Protein AF-K2CF88-F1 (afdb_monomer_lite)

Secondary structure (DSSP, 8-state):
-EESHHHHHHH-HHHHHHHHHHHHHHHHHHHHHH------EEE--SSGGGT---TTSHHHHHHHSTT--EE---HHHHHSS-HHHHHHHHHHHHHHHTTPPPP---HHHHHHHHHHHHHHHHHHHHHHHHHHHHHHHHGGGS---S------STT----EETTEEP--HHHHHHHHHHTT--GGGTTHHHHHHHS-HHHHHHHHHHSTTHHHHHHHHHTT--HHHHHHHHTT-HHHHHHHHHHHHHHHHHTS--S--SHHHHHHHHHHHHHHHHHHTT---HHHHHHHHHHTT---

Structure (mmCIF, N/CA/C/O backbone):
data_AF-K2CF88-F1
#
_entry.id   AF-K2CF88-F1
#
loop_
_atom_site.group_PDB
_atom_site.id
_atom_site.type_symbol
_atom_site.label_atom_id
_atom_site.label_alt_id
_atom_site.label_comp_id
_atom_site.label_asym_id
_atom_site.label_entity_id
_atom_site.label_seq_id
_atom_site.pdbx_PDB_ins_code
_atom_site.Cartn_x
_atom_site.Cartn_y
_atom_site.Cartn_z
_atom_site.occupancy
_atom_site.B_iso_or_equiv
_atom_site.auth_seq_id
_atom_site.auth_comp_id
_atom_site.auth_asym_id
_atom_site.auth_atom_id
_atom_site.pdbx_PDB_model_num
ATOM 1 N N . PHE A 1 1 ? -14.456 12.243 6.351 1.00 94.25 1 PHE A N 1
ATOM 2 C CA . PHE A 1 1 ? -13.804 11.476 5.267 1.00 94.25 1 PHE A CA 1
ATOM 3 C C . PHE A 1 1 ? -12.349 11.270 5.647 1.00 94.25 1 PHE A C 1
ATOM 5 O O . PHE A 1 1 ? -11.713 12.227 6.062 1.00 94.25 1 PHE A O 1
ATOM 12 N N . LEU A 1 2 ? -11.842 10.048 5.534 1.00 94.88 2 LEU A N 1
ATOM 13 C CA . LEU A 1 2 ? -10.497 9.647 5.925 1.00 94.88 2 LEU A CA 1
ATOM 14 C C . LEU A 1 2 ? -9.715 9.232 4.674 1.00 94.88 2 LEU A C 1
ATOM 16 O O . LEU A 1 2 ? -10.069 8.263 3.997 1.00 94.88 2 LEU A O 1
ATOM 20 N N . ALA A 1 3 ? -8.680 9.993 4.322 1.00 93.56 3 ALA A N 1
ATOM 21 C CA . ALA A 1 3 ? -7.846 9.690 3.165 1.00 93.56 3 ALA A CA 1
ATOM 22 C C . ALA A 1 3 ? -6.834 8.586 3.502 1.00 93.56 3 ALA A C 1
ATOM 24 O O . ALA A 1 3 ? -6.177 8.628 4.540 1.00 93.56 3 ALA A O 1
ATOM 25 N N . ARG A 1 4 ? -6.652 7.616 2.599 1.00 93.75 4 ARG A N 1
ATOM 26 C CA . ARG A 1 4 ? -5.609 6.587 2.748 1.00 93.75 4 ARG A CA 1
ATOM 27 C C . ARG A 1 4 ? -4.386 6.867 1.874 1.00 93.75 4 ARG A C 1
ATOM 29 O O . ARG A 1 4 ? -3.251 6.735 2.317 1.00 93.75 4 ARG A O 1
ATOM 36 N N . SER A 1 5 ? -4.609 7.234 0.614 1.00 93.75 5 SER A N 1
ATOM 37 C CA . SER A 1 5 ? -3.538 7.277 -0.390 1.00 93.75 5 SER A CA 1
ATOM 38 C C . SER A 1 5 ? -2.501 8.380 -0.143 1.00 93.75 5 SER A C 1
ATOM 40 O O . SER A 1 5 ? -1.308 8.109 -0.220 1.00 93.75 5 SER A O 1
ATOM 42 N N . ASP A 1 6 ? -2.937 9.609 0.147 1.00 91.62 6 ASP A N 1
ATOM 43 C CA . ASP A 1 6 ? -2.009 10.734 0.324 1.00 91.62 6 ASP A CA 1
ATOM 44 C C . ASP A 1 6 ? -1.209 10.645 1.635 1.00 91.62 6 ASP A C 1
ATOM 46 O O . ASP A 1 6 ? 0.008 10.815 1.571 1.00 91.62 6 ASP A O 1
ATOM 50 N N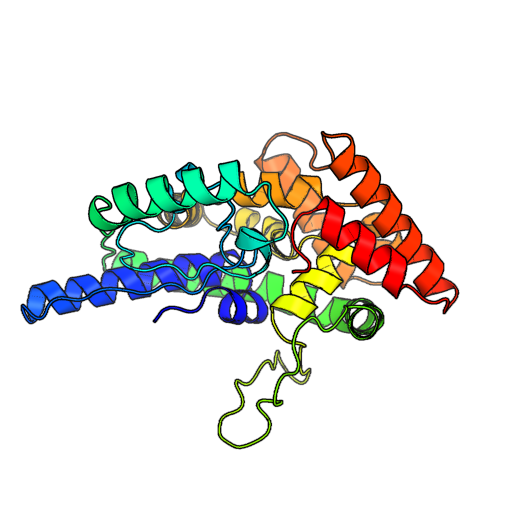 . PRO A 1 7 ? -1.795 10.272 2.795 1.00 94.00 7 PRO A N 1
ATOM 51 C CA . PRO A 1 7 ? -0.996 10.020 3.996 1.00 94.00 7 PRO A CA 1
ATOM 52 C C . PRO A 1 7 ? 0.072 8.941 3.789 1.00 94.00 7 PRO A C 1
ATOM 54 O O . PRO A 1 7 ? 1.193 9.093 4.263 1.00 94.00 7 PRO A O 1
ATOM 57 N N . ALA A 1 8 ? -0.235 7.890 3.019 1.00 96.38 8 ALA A N 1
ATOM 58 C CA . ALA A 1 8 ? 0.731 6.837 2.709 1.00 96.38 8 ALA A CA 1
ATOM 59 C C . ALA A 1 8 ? 1.890 7.345 1.859 1.00 96.38 8 ALA A C 1
ATOM 61 O O . ALA A 1 8 ? 3.042 7.057 2.160 1.00 96.38 8 ALA A O 1
ATOM 62 N N . LEU A 1 9 ? 1.598 8.161 0.843 1.00 95.12 9 LEU A N 1
ATOM 63 C CA . LEU A 1 9 ? 2.626 8.819 0.043 1.00 95.12 9 LEU A CA 1
ATOM 64 C C . LEU A 1 9 ? 3.573 9.661 0.911 1.00 95.12 9 LEU A C 1
ATOM 66 O O . LEU A 1 9 ? 4.774 9.648 0.656 1.00 95.12 9 LEU A O 1
ATOM 70 N N . ILE A 1 10 ? 3.050 10.383 1.905 1.00 93.19 10 ILE A N 1
ATOM 71 C CA . ILE A 1 10 ? 3.831 11.321 2.724 1.00 93.19 10 ILE A CA 1
ATOM 72 C C . ILE A 1 10 ? 4.626 10.626 3.832 1.00 93.19 10 ILE A C 1
ATOM 74 O O . ILE A 1 10 ? 5.794 10.960 4.036 1.00 93.19 10 ILE A O 1
ATOM 78 N N . ALA A 1 11 ? 4.005 9.682 4.535 1.00 93.81 11 ALA A N 1
ATOM 79 C CA . ALA A 1 11 ? 4.535 9.121 5.777 1.00 93.81 11 ALA A CA 1
ATOM 80 C C . ALA A 1 11 ? 4.872 7.622 5.691 1.00 93.81 11 ALA A C 1
ATOM 82 O O . ALA A 1 11 ? 5.549 7.092 6.567 1.00 93.81 11 ALA A O 1
ATOM 83 N N . GLY A 1 12 ? 4.443 6.935 4.633 1.00 96.81 12 GLY A N 1
ATOM 84 C CA . GLY A 1 12 ? 4.622 5.498 4.458 1.00 96.81 12 GLY A CA 1
ATOM 85 C C . GLY A 1 12 ? 3.400 4.686 4.881 1.00 96.81 12 GLY A C 1
ATOM 86 O O . GLY A 1 12 ? 2.392 5.210 5.362 1.00 96.81 12 GLY A O 1
ATOM 87 N N . LEU A 1 13 ? 3.486 3.371 4.667 1.00 98.00 13 LEU A N 1
ATOM 88 C CA . LEU A 1 13 ? 2.363 2.448 4.828 1.00 98.00 13 LEU A CA 1
ATOM 89 C C . LEU A 1 13 ? 1.826 2.418 6.267 1.00 98.00 13 LEU A C 1
ATOM 91 O O . LEU A 1 13 ? 0.632 2.634 6.479 1.00 98.00 13 LEU A O 1
ATOM 95 N N . ILE A 1 14 ? 2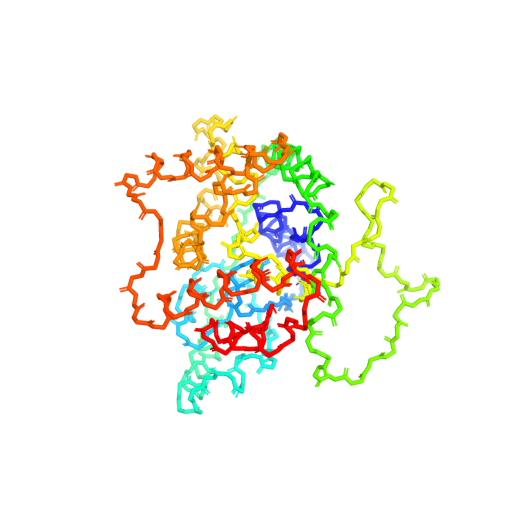.711 2.159 7.237 1.00 98.00 14 ILE A N 1
ATOM 96 C CA . ILE A 1 14 ? 2.348 1.978 8.648 1.00 98.00 14 ILE A CA 1
ATOM 97 C C . ILE A 1 14 ? 1.689 3.247 9.214 1.00 98.00 14 ILE A C 1
ATOM 99 O O . ILE A 1 14 ? 0.542 3.137 9.655 1.00 98.00 14 ILE A O 1
ATOM 103 N N . PRO A 1 15 ? 2.305 4.451 9.139 1.00 97.56 15 PRO A N 1
ATOM 104 C CA . PRO A 1 15 ? 1.695 5.678 9.656 1.00 97.56 15 PRO A CA 1
ATOM 105 C C . PRO A 1 15 ? 0.319 5.974 9.068 1.00 97.56 15 PRO A C 1
ATOM 107 O O . PRO A 1 15 ? -0.599 6.357 9.790 1.00 97.56 15 PRO A O 1
ATOM 110 N N . ALA A 1 16 ? 0.146 5.749 7.764 1.00 96.94 16 ALA A N 1
ATOM 111 C CA . ALA A 1 16 ? -1.117 6.021 7.092 1.00 96.94 16 ALA A CA 1
ATOM 112 C C . ALA A 1 16 ? -2.257 5.113 7.561 1.00 96.94 16 ALA A C 1
ATOM 114 O O . ALA A 1 16 ? -3.411 5.546 7.595 1.00 96.94 16 ALA A O 1
ATOM 115 N N . VAL A 1 17 ? -1.969 3.855 7.900 1.00 97.38 17 VAL A N 1
ATOM 116 C CA . VAL A 1 17 ? -2.998 2.939 8.401 1.00 97.38 17 VAL A CA 1
ATOM 117 C C . VAL A 1 17 ? -3.299 3.219 9.861 1.00 97.38 17 VAL A C 1
ATOM 119 O O . VAL A 1 17 ? -4.461 3.462 10.184 1.00 97.38 17 VAL A O 1
ATOM 122 N N . ILE A 1 18 ? -2.282 3.258 10.723 1.00 97.00 18 ILE A N 1
ATOM 123 C CA . ILE A 1 18 ? -2.494 3.452 12.164 1.00 97.00 18 ILE A CA 1
ATOM 124 C C . ILE A 1 18 ? -3.080 4.834 12.464 1.00 97.00 18 ILE A C 1
ATOM 126 O O . ILE A 1 18 ? -3.993 4.934 13.278 1.00 97.00 18 ILE A O 1
ATOM 130 N N . GLY A 1 19 ? -2.677 5.879 11.732 1.00 95.81 19 GLY A N 1
ATOM 131 C CA . GLY A 1 19 ? -3.280 7.209 11.842 1.00 95.81 19 GLY A CA 1
ATOM 132 C C . GLY A 1 19 ? -4.770 7.205 11.485 1.00 95.81 19 GLY A C 1
ATOM 133 O O . GLY A 1 19 ? -5.577 7.803 12.192 1.00 95.81 19 GLY A O 1
ATOM 134 N N . ASN A 1 20 ? -5.169 6.448 10.455 1.00 95.88 20 ASN A N 1
ATOM 135 C CA . ASN A 1 20 ? -6.586 6.252 10.140 1.00 95.88 20 ASN A CA 1
ATOM 136 C C . ASN A 1 20 ? -7.336 5.500 11.253 1.00 95.88 20 ASN A C 1
ATOM 138 O O . ASN A 1 20 ? -8.508 5.791 11.481 1.00 95.88 20 ASN A O 1
ATOM 142 N N . LYS A 1 21 ? -6.692 4.558 11.958 1.00 96.44 21 LYS A N 1
ATOM 143 C CA . LYS A 1 21 ? -7.307 3.862 13.103 1.00 96.44 21 LYS A CA 1
ATOM 144 C C . LYS A 1 21 ? -7.500 4.777 14.303 1.00 96.44 21 LYS A C 1
ATOM 146 O O . LYS A 1 21 ? -8.570 4.736 14.905 1.00 96.44 21 LYS A O 1
ATOM 151 N N . VAL A 1 22 ? -6.505 5.609 14.619 1.00 96.75 22 VAL A N 1
ATOM 152 C CA . VAL A 1 22 ? -6.614 6.616 15.685 1.00 96.75 22 VAL A CA 1
ATOM 153 C C . VAL A 1 22 ? -7.753 7.579 15.368 1.00 96.75 22 VAL A C 1
ATOM 155 O O . VAL A 1 22 ? -8.669 7.706 16.172 1.00 96.75 22 VAL A O 1
ATOM 158 N N . ALA A 1 23 ? -7.775 8.153 14.160 1.00 96.38 23 ALA A N 1
ATOM 159 C CA . ALA A 1 23 ? -8.836 9.070 13.749 1.00 96.38 23 ALA A CA 1
ATOM 160 C C . ALA A 1 23 ? -10.227 8.419 13.813 1.00 96.38 23 ALA A C 1
ATOM 162 O O . ALA A 1 23 ? -11.191 9.036 14.259 1.00 96.38 23 ALA A O 1
ATOM 163 N N . LEU A 1 24 ? -10.348 7.156 13.392 1.00 96.69 24 LEU A N 1
ATOM 164 C CA . LEU A 1 24 ? -11.610 6.427 13.472 1.00 96.69 24 LEU A CA 1
ATOM 165 C C . LEU A 1 24 ? -12.056 6.212 14.925 1.00 96.69 24 LEU A C 1
ATOM 167 O O . LEU A 1 24 ? -13.224 6.435 15.232 1.00 96.69 24 LEU A O 1
ATOM 171 N N . SER A 1 25 ? -11.136 5.821 15.809 1.00 97.00 25 SER A N 1
ATOM 172 C CA . SER A 1 25 ? -11.399 5.678 17.244 1.00 97.00 25 SER A CA 1
ATOM 173 C C . SER A 1 25 ? -11.860 6.996 17.863 1.00 97.00 25 SER A C 1
ATOM 175 O O . SER A 1 25 ? -12.883 7.027 18.540 1.00 97.00 25 SER A O 1
ATOM 177 N N . GLU A 1 26 ? -11.149 8.094 17.605 1.00 96.94 26 GLU A N 1
ATOM 178 C CA . GLU A 1 26 ? -11.483 9.417 18.145 1.00 96.94 26 GLU A CA 1
ATOM 179 C C . GLU A 1 26 ? -12.856 9.911 17.669 1.00 96.94 26 GLU A C 1
ATOM 181 O O . GLU A 1 26 ? -13.620 10.457 18.466 1.00 96.94 26 GLU A O 1
ATOM 186 N N . LEU A 1 27 ? -13.214 9.668 16.401 1.00 97.31 27 LEU A N 1
ATOM 187 C CA . LEU A 1 27 ? -14.542 9.995 15.870 1.00 97.31 27 LEU A CA 1
ATOM 188 C C . LEU A 1 27 ? -15.659 9.259 16.620 1.00 97.31 27 LEU A C 1
ATOM 190 O O . LEU A 1 27 ? -16.677 9.868 16.949 1.00 97.31 27 LEU A O 1
ATOM 194 N N . TYR A 1 28 ? -15.479 7.967 16.906 1.00 97.69 28 TYR A N 1
ATOM 195 C CA . TYR A 1 28 ? -16.470 7.196 17.660 1.00 97.69 28 TYR A CA 1
ATOM 196 C C . TYR A 1 28 ? -16.500 7.573 19.143 1.00 97.69 28 TYR A C 1
ATOM 198 O O . TYR A 1 28 ? -17.583 7.753 19.684 1.00 97.69 28 TYR A O 1
ATOM 206 N N . GLN A 1 29 ? -15.352 7.806 19.785 1.00 97.44 29 GLN A N 1
ATOM 207 C CA . GLN A 1 29 ? -15.305 8.321 21.163 1.00 97.44 29 GLN A CA 1
ATOM 208 C C . GLN A 1 29 ? -16.017 9.672 21.289 1.00 97.44 29 GLN A C 1
ATOM 210 O O . GLN A 1 29 ? -16.734 9.925 22.258 1.00 97.44 29 GLN A O 1
ATOM 215 N N . TRP A 1 30 ? -15.836 10.548 20.298 1.00 97.81 30 TRP A N 1
ATOM 216 C CA . TRP A 1 30 ? -16.562 11.807 20.221 1.00 97.81 30 TRP A CA 1
ATOM 217 C C . TRP A 1 30 ? -18.070 11.574 20.073 1.00 97.81 30 TRP A C 1
ATOM 219 O O . TRP A 1 30 ? -18.833 12.166 20.833 1.00 97.81 30 TRP A O 1
ATOM 229 N N . SER A 1 31 ? -18.479 10.683 19.163 1.00 97.88 31 SER A N 1
ATOM 230 C CA . SER A 1 31 ? -19.883 10.308 18.936 1.00 97.88 31 SER A CA 1
ATOM 231 C C . SER A 1 31 ? -20.545 9.788 20.213 1.00 97.88 31 SER A C 1
ATOM 233 O O . SER A 1 31 ? -21.637 10.223 20.571 1.00 97.88 31 SER A O 1
ATOM 235 N N . ASP A 1 32 ? -19.846 8.933 20.960 1.00 97.31 32 ASP A N 1
ATOM 236 C CA . ASP A 1 32 ? -20.343 8.343 22.203 1.00 97.31 32 ASP A CA 1
ATOM 237 C C . ASP A 1 32 ? -20.551 9.393 23.301 1.00 97.31 32 ASP A C 1
ATOM 239 O O . ASP A 1 32 ? -21.504 9.297 24.083 1.00 97.31 32 ASP A O 1
ATOM 243 N N . ARG A 1 33 ? -19.679 10.409 23.349 1.00 97.88 33 ARG A N 1
ATOM 244 C CA . ARG A 1 33 ? -19.748 11.519 24.307 1.00 97.88 33 ARG A CA 1
ATOM 245 C C . ARG A 1 33 ? -20.844 12.524 23.959 1.00 97.88 33 ARG A C 1
ATOM 247 O O . ARG A 1 33 ? -21.526 12.994 24.861 1.00 97.88 33 ARG A O 1
ATOM 254 N N . THR A 1 34 ? -20.996 12.880 22.684 1.00 98.19 34 THR A N 1
ATOM 255 C CA . THR A 1 34 ? -21.953 13.912 22.240 1.00 98.19 34 THR A CA 1
ATOM 256 C C . THR A 1 34 ? -23.326 13.355 21.887 1.00 98.19 34 THR A C 1
ATOM 258 O O . THR A 1 34 ? -24.262 14.128 21.717 1.00 98.19 34 THR A O 1
ATOM 261 N N . LYS A 1 35 ? -23.449 12.028 21.753 1.00 97.75 35 LYS A N 1
ATOM 262 C CA . LYS A 1 35 ? -24.636 11.329 21.233 1.00 97.75 35 LYS A CA 1
ATOM 263 C C . LYS A 1 35 ? -25.009 11.727 19.800 1.00 97.75 35 LYS A C 1
ATOM 265 O O . LYS A 1 35 ? -26.106 11.422 19.343 1.00 97.75 35 LYS A O 1
ATOM 270 N N . ILE A 1 36 ? -24.086 12.353 19.067 1.00 98.06 36 ILE A N 1
ATOM 271 C CA . ILE A 1 36 ? -24.249 12.669 17.647 1.00 98.06 36 ILE A CA 1
ATOM 272 C C . ILE A 1 36 ? -23.673 11.505 16.831 1.00 98.06 36 ILE A C 1
ATOM 274 O O . ILE A 1 36 ? -22.487 11.199 16.984 1.00 98.06 36 ILE A O 1
ATOM 278 N N . PRO A 1 37 ? -24.459 10.842 15.962 1.00 96.31 37 PRO A N 1
ATOM 279 C CA . PRO A 1 37 ? -23.983 9.690 15.206 1.00 96.31 37 PRO A CA 1
ATOM 280 C C . PRO A 1 37 ? -22.939 10.083 14.152 1.00 96.31 37 PRO A C 1
ATOM 282 O O . PRO A 1 37 ? -23.039 11.124 13.502 1.00 96.31 37 PRO A O 1
ATOM 285 N N . VAL A 1 38 ? -21.952 9.209 13.942 1.00 96.06 38 VAL A N 1
ATOM 286 C CA . VAL A 1 38 ? -20.923 9.361 12.903 1.00 96.06 38 VAL A CA 1
ATOM 287 C C . VAL A 1 38 ? -20.989 8.228 11.882 1.00 96.06 38 VAL A C 1
ATOM 289 O O . VAL A 1 38 ? -21.181 7.061 12.226 1.00 96.06 38 VAL A O 1
ATOM 292 N N . TYR A 1 39 ? -20.758 8.566 10.610 1.00 96.38 39 TYR A N 1
ATOM 293 C CA . TYR A 1 39 ? -20.718 7.610 9.497 1.00 96.38 39 TYR A CA 1
ATOM 294 C C . TYR A 1 39 ? -19.412 7.762 8.706 1.00 96.38 39 TYR A C 1
ATOM 296 O O . TYR A 1 39 ? -19.379 8.412 7.657 1.00 96.38 39 TYR A O 1
ATOM 304 N N . PRO A 1 40 ? -18.290 7.218 9.214 1.00 96.94 40 PRO A N 1
ATOM 305 C CA . PRO A 1 40 ? -16.979 7.461 8.630 1.00 96.94 40 PRO A CA 1
ATOM 306 C C . PRO A 1 40 ? -16.865 6.910 7.206 1.00 96.94 40 PRO A C 1
ATOM 308 O O . PRO A 1 40 ? -17.180 5.748 6.935 1.00 96.94 40 PRO A O 1
ATOM 311 N N . ILE A 1 41 ? -16.356 7.756 6.309 1.00 97.31 41 ILE A N 1
ATOM 312 C CA . ILE A 1 41 ? -16.026 7.415 4.922 1.00 97.31 41 ILE A CA 1
ATOM 313 C C . ILE A 1 41 ? -14.516 7.244 4.811 1.00 97.31 41 ILE A C 1
ATOM 315 O O . ILE A 1 41 ? -13.799 8.148 5.244 1.00 97.31 41 ILE A O 1
ATOM 319 N N . VAL A 1 42 ? -14.032 6.168 4.186 1.00 96.06 42 VAL A N 1
ATOM 320 C CA . VAL A 1 42 ? -12.603 5.984 3.885 1.00 96.06 42 VAL A CA 1
ATOM 321 C C . VAL A 1 42 ? -12.341 5.957 2.375 1.00 96.06 42 VAL A C 1
ATOM 323 O O . VAL A 1 42 ? -13.024 5.277 1.606 1.00 96.06 42 VAL A O 1
ATOM 326 N N . GLY A 1 43 ? -11.336 6.721 1.946 1.00 95.69 43 GLY A N 1
ATOM 327 C CA . GLY A 1 43 ? -10.880 6.785 0.561 1.00 95.69 43 GLY A CA 1
ATOM 328 C C . GLY A 1 43 ? -9.731 5.820 0.290 1.00 95.69 43 GLY A C 1
ATOM 329 O O . GLY A 1 43 ? -8.583 6.137 0.612 1.00 95.69 43 GLY A O 1
ATOM 330 N N . THR A 1 44 ? -10.022 4.682 -0.343 1.00 95.00 44 THR A N 1
ATOM 331 C CA . THR A 1 44 ? -9.073 3.584 -0.595 1.00 95.00 44 THR A CA 1
ATOM 332 C C . THR A 1 44 ? -8.976 3.201 -2.071 1.00 95.00 44 THR A C 1
ATOM 334 O O . THR A 1 44 ? -9.958 3.218 -2.809 1.00 95.00 44 THR A O 1
ATOM 337 N N . GLY A 1 45 ? -7.757 2.888 -2.512 1.00 96.12 45 GLY A N 1
ATOM 338 C CA . GLY A 1 45 ? -7.471 2.246 -3.796 1.00 96.12 45 GLY A CA 1
ATOM 339 C C . GLY A 1 45 ? -7.325 0.731 -3.656 1.00 96.12 45 GLY A C 1
ATOM 340 O O . GLY A 1 45 ? -7.341 0.205 -2.543 1.00 96.12 45 GLY A O 1
ATOM 341 N N . SER A 1 46 ? -7.170 0.046 -4.791 1.00 97.19 46 SER A N 1
ATOM 342 C CA . SER A 1 46 ? -7.130 -1.422 -4.834 1.00 97.19 46 SER A CA 1
ATOM 343 C C . SER A 1 46 ? -5.789 -2.029 -4.438 1.00 97.19 46 SER A C 1
ATOM 345 O O . SER A 1 46 ? -5.780 -3.115 -3.875 1.00 97.19 46 SER A O 1
ATOM 347 N N . LEU A 1 47 ? -4.673 -1.325 -4.654 1.00 97.88 47 LEU A N 1
ATOM 348 C CA . LEU A 1 47 ? -3.364 -1.784 -4.181 1.00 97.88 47 LEU A CA 1
ATOM 349 C C . LEU A 1 47 ? -3.199 -1.524 -2.672 1.00 97.88 47 LEU A C 1
ATOM 351 O O . LEU A 1 47 ? -3.730 -0.519 -2.169 1.00 97.88 47 LEU A O 1
ATOM 355 N N . PRO A 1 48 ? -2.452 -2.369 -1.938 1.00 98.06 48 PRO A N 1
ATOM 356 C CA . PRO A 1 48 ? -2.312 -2.242 -0.487 1.00 98.06 48 PRO A CA 1
ATOM 357 C C . PRO A 1 48 ? -1.785 -0.877 -0.025 1.00 98.06 48 PRO A C 1
ATOM 359 O O . PRO A 1 48 ? -2.323 -0.289 0.916 1.00 98.06 48 PRO A O 1
ATOM 362 N N . PHE A 1 49 ? -0.845 -0.270 -0.759 1.00 98.19 49 PHE A N 1
ATOM 363 C CA . PHE A 1 49 ? -0.332 1.075 -0.469 1.00 98.19 49 PHE A CA 1
ATOM 364 C C . PHE A 1 49 ? -1.400 2.172 -0.497 1.00 98.19 49 PHE A C 1
ATOM 366 O O . PHE A 1 49 ? -1.192 3.279 -0.002 1.00 98.19 49 PHE A O 1
ATOM 373 N N . ARG A 1 50 ? -2.567 1.899 -1.074 1.00 97.12 50 ARG A N 1
ATOM 374 C CA . ARG A 1 50 ? -3.685 2.838 -1.123 1.00 97.12 50 ARG A CA 1
ATOM 375 C C . ARG A 1 50 ? -4.913 2.334 -0.381 1.00 97.12 50 ARG A C 1
ATOM 377 O O . ARG A 1 50 ? -5.908 3.053 -0.380 1.00 97.12 50 ARG A O 1
ATOM 384 N N . GLY A 1 51 ? -4.840 1.186 0.287 1.00 95.75 51 GLY A N 1
ATOM 385 C CA . GLY A 1 51 ? -5.896 0.671 1.157 1.00 95.75 51 GLY A CA 1
ATOM 386 C C . GLY A 1 51 ? -6.469 -0.690 0.780 1.00 95.75 51 GLY A C 1
ATOM 387 O O . GLY A 1 51 ? -7.431 -1.089 1.418 1.00 95.75 51 GLY A O 1
ATOM 388 N N . SER A 1 52 ? -5.912 -1.405 -0.204 1.00 96.81 52 SER A N 1
ATOM 389 C CA . SER A 1 52 ? -6.214 -2.832 -0.431 1.00 96.81 52 SER A CA 1
ATOM 390 C C . SER A 1 52 ? -7.696 -3.155 -0.733 1.00 96.81 52 SER A C 1
ATOM 392 O O . SER A 1 52 ? -8.164 -4.268 -0.491 1.00 96.81 52 SER A O 1
ATOM 394 N N . CYS A 1 53 ? -8.468 -2.185 -1.245 1.00 97.62 53 CYS A N 1
ATOM 395 C CA . CYS A 1 53 ? -9.883 -2.361 -1.590 1.00 97.62 53 CYS A CA 1
ATOM 396 C C . CYS A 1 53 ? -10.014 -2.948 -3.001 1.00 97.62 53 CYS A C 1
ATOM 398 O O . CYS A 1 53 ? -10.092 -2.210 -3.992 1.00 97.62 53 CYS A O 1
ATOM 400 N N . ALA A 1 54 ? -9.993 -4.276 -3.096 1.00 97.94 54 ALA A N 1
ATOM 401 C CA . ALA A 1 54 ? -10.044 -5.021 -4.352 1.00 97.94 54 ALA A CA 1
ATOM 402 C C . ALA A 1 54 ? -11.110 -6.131 -4.299 1.00 97.94 54 ALA A C 1
ATOM 404 O O . ALA A 1 54 ? -11.357 -6.668 -3.215 1.00 97.94 54 ALA A O 1
ATOM 405 N N . PRO A 1 55 ? -11.750 -6.495 -5.429 1.00 98.19 55 PRO A N 1
ATOM 406 C CA . PRO A 1 55 ? -12.783 -7.532 -5.452 1.00 98.19 55 PRO A CA 1
ATOM 407 C C . PRO A 1 55 ? -12.333 -8.904 -4.928 1.00 98.19 55 PRO A C 1
ATOM 409 O O . PRO A 1 55 ? -13.128 -9.614 -4.318 1.00 98.19 55 PRO A O 1
ATOM 412 N N . ASP A 1 56 ? -11.062 -9.264 -5.111 1.00 96.50 56 ASP A N 1
ATOM 413 C CA . ASP A 1 56 ? -10.435 -10.482 -4.574 1.00 96.50 56 ASP A CA 1
ATOM 414 C C . ASP A 1 56 ? -9.942 -10.349 -3.123 1.00 96.50 56 ASP A C 1
ATOM 416 O O . ASP A 1 56 ? -9.438 -11.321 -2.567 1.00 96.50 56 ASP A O 1
ATOM 420 N N . ASN A 1 57 ? -10.110 -9.186 -2.486 1.00 97.75 57 ASN A N 1
ATOM 421 C CA . ASN A 1 57 ? -9.564 -8.904 -1.157 1.00 97.75 57 ASN A CA 1
ATOM 422 C C . ASN A 1 57 ? -10.589 -8.351 -0.148 1.00 97.75 57 ASN A C 1
ATOM 424 O O . ASN A 1 57 ? -10.219 -7.882 0.929 1.00 97.75 57 ASN A O 1
ATOM 428 N N . ILE A 1 58 ? -11.889 -8.381 -0.467 1.00 97.38 58 ILE A N 1
ATOM 429 C CA . ILE A 1 58 ? -12.920 -7.728 0.359 1.00 97.38 58 ILE A CA 1
ATOM 430 C C . ILE A 1 58 ? -13.003 -8.270 1.785 1.00 97.38 58 ILE A C 1
ATOM 432 O O . ILE A 1 58 ? -13.241 -7.496 2.710 1.00 97.38 58 ILE A O 1
ATOM 436 N N . ASP A 1 59 ? -12.790 -9.568 1.985 1.00 96.62 59 ASP A N 1
ATOM 437 C CA . ASP A 1 59 ? -12.915 -10.160 3.319 1.00 96.62 59 ASP A CA 1
ATOM 438 C C . ASP A 1 59 ? -11.835 -9.597 4.263 1.00 96.62 59 ASP A C 1
ATOM 440 O O . ASP A 1 59 ? -12.144 -9.139 5.365 1.00 96.62 59 ASP A O 1
ATOM 444 N N . LYS A 1 60 ? -10.587 -9.495 3.781 1.00 97.62 60 LYS A N 1
ATOM 445 C CA . LYS A 1 60 ? -9.486 -8.835 4.499 1.00 97.62 60 LYS A CA 1
ATOM 446 C C . LYS A 1 60 ? -9.698 -7.332 4.629 1.00 97.62 60 LYS A C 1
ATOM 448 O O . LYS A 1 60 ? -9.425 -6.754 5.676 1.00 97.62 60 LYS A O 1
ATOM 453 N N . TYR A 1 61 ? -10.259 -6.696 3.607 1.00 96.94 61 TYR A N 1
ATOM 454 C CA . TYR A 1 61 ? -10.589 -5.277 3.665 1.00 96.94 61 TYR A CA 1
ATOM 455 C C . TYR A 1 61 ? -11.609 -4.951 4.776 1.00 96.94 61 TYR A C 1
ATOM 457 O O . TYR A 1 61 ? -11.430 -3.976 5.507 1.00 96.94 61 TYR A O 1
ATOM 465 N N . LEU A 1 62 ? -12.656 -5.769 4.939 1.00 96.75 62 LEU A N 1
ATOM 466 C CA . LEU A 1 62 ? -13.652 -5.627 6.012 1.00 96.75 62 LEU A CA 1
ATOM 467 C C . LEU A 1 62 ? -13.064 -5.916 7.401 1.00 96.75 62 LEU A C 1
ATOM 469 O O . LEU A 1 62 ? -13.466 -5.286 8.381 1.00 96.75 62 LEU A O 1
ATOM 473 N N . GLU A 1 63 ? -12.119 -6.855 7.490 1.00 95.62 63 GLU A N 1
ATOM 474 C CA . GLU A 1 63 ? -11.367 -7.146 8.716 1.00 95.62 63 GLU A CA 1
ATOM 475 C C . GLU A 1 63 ? -10.492 -5.960 9.139 1.00 95.62 63 GLU A C 1
ATOM 477 O O . GLU A 1 63 ? -10.447 -5.611 10.321 1.00 95.62 63 GLU A O 1
ATOM 482 N N . GLU A 1 64 ? -9.827 -5.331 8.173 1.00 96.25 64 GLU A N 1
ATOM 483 C CA . GLU A 1 64 ? -8.949 -4.194 8.389 1.00 96.25 64 GLU A CA 1
ATOM 484 C C . GLU A 1 64 ? -9.760 -2.944 8.756 1.00 96.25 64 GLU A C 1
ATOM 486 O O . GLU A 1 64 ? -9.572 -2.355 9.819 1.00 96.25 64 GLU A O 1
ATOM 491 N N . TYR A 1 65 ? -10.706 -2.521 7.917 1.00 94.69 65 TYR A N 1
ATOM 492 C CA . TYR A 1 65 ? -11.400 -1.230 8.034 1.00 94.69 65 TYR A CA 1
ATOM 493 C C . TYR A 1 65 ? -12.688 -1.282 8.869 1.00 94.69 65 TYR A C 1
ATOM 495 O O . TYR A 1 65 ? -13.714 -0.696 8.518 1.00 94.69 65 TYR A O 1
ATOM 503 N N . ARG A 1 66 ? -12.634 -1.953 10.019 1.00 94.75 66 ARG A N 1
ATOM 504 C CA . ARG A 1 66 ? -13.777 -2.056 10.934 1.00 94.75 66 ARG A CA 1
ATOM 505 C C . ARG A 1 66 ? -14.195 -0.700 11.492 1.00 94.75 66 ARG A C 1
ATOM 507 O O . ARG A 1 66 ? -13.354 0.075 11.931 1.00 94.75 66 ARG A O 1
ATOM 514 N N . GLY A 1 67 ? -15.500 -0.438 11.526 1.00 95.06 67 GLY A N 1
ATOM 515 C CA . GLY A 1 67 ? -16.061 0.845 11.961 1.00 95.06 67 GLY A CA 1
ATOM 516 C C . GLY A 1 67 ? -16.231 1.856 10.824 1.00 95.06 67 GLY A C 1
ATOM 517 O O . GLY A 1 67 ? -16.871 2.886 11.011 1.00 95.06 67 GLY A O 1
ATOM 518 N N . VAL A 1 68 ? -15.727 1.578 9.623 1.00 96.75 68 VAL A N 1
ATOM 519 C CA . VAL A 1 68 ? -16.066 2.375 8.440 1.00 96.75 68 VAL A CA 1
ATOM 520 C C . VAL A 1 68 ? -17.510 2.081 8.018 1.00 96.75 68 VAL A C 1
ATOM 522 O O . VAL A 1 68 ? -17.995 0.957 8.153 1.00 96.75 68 VAL A O 1
ATOM 525 N N . ARG A 1 69 ? -18.214 3.103 7.520 1.00 96.56 69 ARG A N 1
ATOM 526 C CA . ARG A 1 69 ? -19.596 2.986 7.022 1.00 96.56 69 ARG A CA 1
ATOM 527 C C . ARG A 1 69 ? -19.700 3.144 5.512 1.00 96.56 69 ARG A C 1
ATOM 529 O O . ARG A 1 69 ? -20.562 2.520 4.906 1.00 96.56 69 ARG A O 1
ATOM 536 N N . THR A 1 70 ? -18.771 3.881 4.908 1.00 96.00 70 THR A N 1
ATOM 537 C CA . THR A 1 70 ? -18.744 4.100 3.459 1.00 96.00 70 THR A CA 1
ATOM 538 C C . THR A 1 70 ? -17.327 3.968 2.922 1.00 96.00 70 THR A C 1
ATOM 540 O O . THR A 1 70 ? -16.370 4.478 3.506 1.00 96.00 70 THR A O 1
ATOM 543 N N . VAL A 1 71 ? -17.185 3.310 1.775 1.00 95.88 71 VAL A N 1
ATOM 544 C CA . VAL A 1 71 ? -15.894 3.073 1.118 1.00 95.88 71 VAL A CA 1
ATOM 545 C C . VAL A 1 71 ? -15.937 3.618 -0.300 1.00 95.88 71 VAL A C 1
ATOM 547 O O . VAL A 1 71 ? -16.974 3.576 -0.962 1.00 95.88 71 VAL A O 1
ATOM 550 N N . THR A 1 72 ? -14.815 4.131 -0.797 1.00 95.56 72 THR A N 1
ATOM 551 C CA . THR A 1 72 ? -14.742 4.561 -2.197 1.00 95.56 72 THR A CA 1
ATOM 552 C C . THR A 1 72 ? -14.525 3.370 -3.124 1.00 95.56 72 THR A C 1
ATOM 554 O O . THR A 1 72 ? -13.498 2.701 -3.028 1.00 95.56 72 THR A O 1
ATOM 557 N N . ILE A 1 73 ? -15.420 3.166 -4.090 1.00 95.81 73 ILE A N 1
ATOM 558 C CA . ILE A 1 73 ? -15.218 2.203 -5.180 1.00 95.81 73 ILE A CA 1
ATOM 559 C C . ILE A 1 73 ? -14.516 2.905 -6.350 1.00 95.81 73 ILE A C 1
ATOM 561 O O . ILE A 1 73 ? -15.110 3.703 -7.079 1.00 95.81 73 ILE A O 1
ATOM 565 N N . GLN A 1 74 ? -13.215 2.653 -6.508 1.00 94.81 74 GLN A N 1
ATOM 566 C CA . GLN A 1 74 ? -12.379 3.333 -7.507 1.00 94.81 74 GLN A CA 1
ATOM 567 C C . GLN A 1 74 ? -12.409 2.643 -8.880 1.00 94.81 74 GLN A C 1
ATOM 569 O O . GLN A 1 74 ? -12.967 1.566 -9.051 1.00 94.81 74 GLN A O 1
ATOM 574 N N . SER A 1 75 ? -11.819 3.282 -9.900 1.00 95.38 75 SER A N 1
ATOM 575 C CA . SER A 1 75 ? -11.819 2.747 -11.271 1.00 95.38 75 SER A CA 1
ATOM 576 C C . SER A 1 75 ? -11.242 1.338 -11.375 1.00 95.38 75 SER A C 1
ATOM 578 O O . SER A 1 75 ? -11.849 0.533 -12.066 1.00 95.38 75 SER A O 1
ATOM 580 N N . ALA A 1 76 ? -10.127 1.047 -10.693 1.00 96.12 76 ALA A N 1
ATOM 581 C CA . ALA A 1 76 ? -9.485 -0.260 -10.804 1.00 96.12 76 ALA A CA 1
ATOM 582 C C . ALA A 1 76 ? -10.422 -1.384 -10.360 1.00 96.12 76 ALA A C 1
ATOM 584 O O . ALA A 1 76 ? -10.712 -2.284 -11.135 1.00 96.12 76 ALA A O 1
ATOM 585 N N . PHE A 1 77 ? -11.034 -1.229 -9.184 1.00 97.62 77 PHE A N 1
ATOM 586 C CA . PHE A 1 77 ? -12.072 -2.127 -8.682 1.00 97.62 77 PHE A CA 1
ATOM 587 C C . PHE A 1 77 ? -13.186 -2.412 -9.702 1.00 97.62 77 PHE A C 1
ATOM 589 O O . PHE A 1 77 ? -13.667 -3.532 -9.768 1.00 97.62 77 PHE A O 1
ATOM 596 N N . ARG A 1 78 ? -13.616 -1.411 -10.484 1.00 96.69 78 ARG A N 1
ATOM 597 C CA . ARG A 1 78 ? -14.754 -1.538 -11.414 1.00 96.69 78 ARG A CA 1
ATOM 598 C C . ARG A 1 78 ? -14.384 -2.106 -12.779 1.00 96.69 78 ARG A C 1
ATOM 600 O O . ARG A 1 78 ? -15.235 -2.720 -13.407 1.00 96.69 78 ARG A O 1
ATOM 607 N N . TYR A 1 79 ? -13.174 -1.825 -13.258 1.00 96.25 79 TYR A N 1
ATOM 608 C CA . TYR A 1 79 ? -12.813 -2.018 -14.666 1.00 96.25 79 TYR A CA 1
ATOM 609 C C . TYR A 1 79 ? -11.648 -2.984 -14.888 1.00 96.25 79 TYR A C 1
ATOM 611 O O . TYR A 1 79 ? -11.510 -3.493 -15.994 1.00 96.25 79 TYR A O 1
ATOM 619 N N . ASP A 1 80 ? -10.827 -3.249 -13.869 1.00 96.38 80 ASP A N 1
ATOM 620 C CA . ASP A 1 80 ? -9.664 -4.141 -13.975 1.00 96.38 80 ASP A CA 1
ATOM 621 C C . ASP A 1 80 ? -9.955 -5.559 -13.420 1.00 96.38 80 ASP A C 1
ATOM 623 O O . ASP A 1 80 ? -9.050 -6.389 -13.315 1.00 96.38 80 ASP A O 1
ATOM 627 N N . TYR A 1 81 ? -11.219 -5.849 -13.080 1.00 97.12 81 TYR A N 1
ATOM 628 C CA . TYR A 1 81 ? -11.695 -7.133 -12.547 1.00 97.12 81 TYR A CA 1
ATOM 629 C C . TYR A 1 81 ? -12.951 -7.616 -13.295 1.00 97.12 81 TYR A C 1
ATOM 631 O O . TYR A 1 81 ? -13.725 -6.783 -13.775 1.00 97.12 81 TYR A O 1
ATOM 639 N N . PRO A 1 82 ? -13.202 -8.941 -13.369 1.00 97.25 82 PRO A N 1
ATOM 640 C CA . PRO A 1 82 ? -14.425 -9.484 -13.959 1.00 97.25 82 PRO A CA 1
ATOM 641 C C . PRO A 1 82 ? -15.688 -8.950 -13.275 1.00 97.25 82 PRO A C 1
ATOM 643 O O . PRO A 1 82 ? -15.772 -8.933 -12.046 1.00 97.25 82 PRO A O 1
ATOM 646 N N . ILE A 1 83 ? -16.699 -8.571 -14.063 1.00 97.38 83 ILE A N 1
ATOM 647 C CA . ILE A 1 83 ? -17.922 -7.921 -13.562 1.00 97.38 83 ILE A CA 1
ATOM 648 C C . ILE A 1 83 ? -18.644 -8.733 -12.477 1.00 97.38 83 ILE A C 1
ATOM 650 O O . ILE A 1 83 ? -19.125 -8.163 -11.499 1.00 97.38 83 ILE A O 1
ATOM 654 N N . GLU A 1 84 ? -18.665 -10.060 -12.594 1.00 98.06 84 GLU A N 1
ATOM 655 C CA . GLU A 1 84 ? -19.293 -10.934 -11.598 1.00 98.06 84 GLU A CA 1
ATOM 656 C C . GLU A 1 84 ? -18.553 -10.897 -10.255 1.00 98.06 84 GLU A C 1
ATOM 658 O O . GLU A 1 84 ? -19.176 -10.834 -9.193 1.00 98.06 84 GLU A O 1
ATOM 663 N N . GLN A 1 85 ? -17.221 -10.795 -10.288 1.00 98.12 85 GLN A N 1
ATOM 664 C CA . GLN A 1 85 ? -16.417 -10.603 -9.085 1.00 98.12 85 GLN A CA 1
ATOM 665 C C . GLN A 1 85 ? -16.691 -9.236 -8.444 1.00 98.12 85 GLN A C 1
ATOM 667 O O . GLN A 1 85 ? -16.828 -9.139 -7.225 1.00 98.12 85 GLN A O 1
ATOM 672 N N . VAL A 1 86 ? -16.818 -8.185 -9.259 1.00 98.38 86 VAL A N 1
ATOM 673 C CA . VAL A 1 86 ? -17.141 -6.824 -8.800 1.00 98.38 86 VAL A CA 1
ATOM 674 C C . VAL A 1 86 ? -18.502 -6.790 -8.103 1.00 98.38 86 VAL A C 1
ATOM 676 O O . VAL A 1 86 ? -18.610 -6.263 -6.995 1.00 98.38 86 VAL A O 1
ATOM 679 N N . LYS A 1 87 ? -19.537 -7.382 -8.711 1.00 98.25 87 LYS A N 1
ATOM 680 C CA . LYS A 1 87 ? -20.886 -7.459 -8.128 1.00 98.25 87 LYS A CA 1
ATOM 681 C C . LYS A 1 87 ? -20.878 -8.207 -6.795 1.00 98.25 87 LYS A C 1
ATOM 683 O O . LYS A 1 87 ? -21.400 -7.689 -5.807 1.00 98.25 87 LYS A O 1
ATOM 688 N N . ALA A 1 88 ? -20.242 -9.379 -6.742 1.00 98.31 88 ALA A N 1
ATOM 689 C CA . ALA A 1 88 ? -20.132 -10.169 -5.516 1.00 98.31 88 ALA A CA 1
ATOM 690 C C . ALA A 1 88 ? -19.404 -9.398 -4.399 1.00 98.31 88 ALA A C 1
ATOM 692 O O . ALA A 1 88 ? -19.850 -9.366 -3.250 1.00 98.31 88 ALA A O 1
ATOM 693 N N . ALA A 1 89 ? -18.317 -8.709 -4.745 1.00 98.12 89 ALA A N 1
ATOM 694 C CA . ALA A 1 89 ? -17.547 -7.883 -3.826 1.00 98.12 89 ALA A CA 1
ATOM 695 C C . ALA A 1 89 ? -18.361 -6.694 -3.273 1.00 98.12 89 ALA A C 1
ATOM 697 O O . ALA A 1 89 ? -18.326 -6.432 -2.069 1.00 98.12 89 ALA A O 1
ATOM 698 N N . ILE A 1 90 ? -19.154 -6.014 -4.111 1.00 97.81 90 ILE A N 1
ATOM 699 C CA . ILE A 1 90 ? -20.067 -4.939 -3.676 1.00 97.81 90 ILE A CA 1
ATOM 700 C C . ILE A 1 90 ? -21.134 -5.481 -2.722 1.00 97.81 90 ILE A C 1
ATOM 702 O O . ILE A 1 90 ? -21.390 -4.872 -1.683 1.00 97.81 90 ILE A O 1
ATOM 706 N N . GLN A 1 91 ? -21.730 -6.638 -3.025 1.00 97.69 91 GLN A N 1
ATOM 707 C CA . GLN A 1 91 ? -22.715 -7.262 -2.138 1.00 97.69 91 GLN A CA 1
ATOM 708 C C . GLN A 1 91 ? -22.115 -7.603 -0.768 1.00 97.69 91 GLN A C 1
ATOM 710 O O . GLN A 1 91 ? -22.754 -7.361 0.259 1.00 97.69 91 GLN A O 1
ATOM 715 N N . LYS A 1 92 ? -20.879 -8.121 -0.734 1.00 97.50 92 LYS A N 1
ATOM 716 C CA . LYS A 1 92 ? -20.145 -8.370 0.515 1.00 97.50 92 LYS A CA 1
ATOM 717 C C . LYS A 1 92 ? -19.907 -7.080 1.301 1.00 97.50 92 LYS A C 1
ATOM 719 O O . LYS A 1 92 ? -20.199 -7.045 2.494 1.00 97.50 92 LYS A O 1
ATOM 724 N N . LEU A 1 93 ? -19.441 -6.013 0.649 1.00 97.00 93 LEU A N 1
ATOM 725 C CA . LEU A 1 93 ? -19.242 -4.708 1.290 1.00 97.00 93 LEU A CA 1
ATOM 726 C C . LEU A 1 93 ? -20.545 -4.159 1.882 1.00 97.00 93 LEU A C 1
ATOM 728 O O . LEU A 1 93 ? -20.565 -3.768 3.047 1.00 97.00 93 LEU A O 1
ATOM 732 N N . HIS A 1 94 ? -21.637 -4.187 1.114 1.00 94.94 94 HIS A N 1
ATOM 733 C CA . HIS A 1 94 ? -22.943 -3.699 1.557 1.00 94.94 94 HIS A CA 1
ATOM 734 C C . HIS A 1 94 ? -23.446 -4.447 2.801 1.00 94.94 94 HIS A C 1
ATOM 736 O O . HIS A 1 94 ? -23.891 -3.831 3.766 1.00 94.94 94 HIS A O 1
ATOM 742 N N . LYS A 1 95 ? -23.305 -5.779 2.815 1.00 95.06 95 LYS A N 1
ATOM 743 C CA . LYS A 1 95 ? -23.685 -6.619 3.961 1.00 95.06 95 LYS A CA 1
ATOM 744 C C . LYS A 1 95 ? -22.726 -6.487 5.151 1.00 95.06 95 LYS A C 1
ATOM 746 O O . LYS A 1 95 ? -23.141 -6.734 6.282 1.00 95.06 95 LYS A O 1
ATOM 751 N N . GLY A 1 96 ? -21.453 -6.187 4.899 1.00 95.94 96 GLY A N 1
ATOM 752 C CA . GLY A 1 96 ? -20.376 -6.248 5.886 1.00 95.94 96 GLY A CA 1
ATOM 753 C C . GLY A 1 96 ? -20.120 -4.940 6.631 1.00 95.94 96 GLY A C 1
ATOM 754 O O . GLY A 1 96 ? -19.949 -4.965 7.849 1.00 95.94 96 GLY A O 1
ATOM 755 N N . LEU A 1 97 ? -20.111 -3.795 5.938 1.00 95.31 97 LEU A N 1
ATOM 756 C CA . LEU A 1 97 ? -19.665 -2.514 6.509 1.00 95.31 97 LEU A CA 1
ATOM 757 C C . LEU A 1 97 ? -20.477 -2.096 7.741 1.00 95.31 97 LEU A C 1
ATOM 759 O O . LEU A 1 97 ? -19.898 -1.720 8.764 1.00 95.31 97 LEU A O 1
ATOM 763 N N . SER A 1 98 ? -21.802 -2.242 7.679 1.00 90.88 98 SER A N 1
ATOM 764 C CA . SER A 1 98 ? -22.718 -1.927 8.784 1.00 90.88 98 SER A CA 1
ATOM 765 C C . SER A 1 98 ? -22.536 -2.832 10.006 1.00 90.88 98 SER A C 1
ATOM 767 O O . SER A 1 98 ? -22.826 -2.412 11.123 1.00 90.88 98 SER A O 1
ATOM 769 N N . LYS A 1 99 ? -22.014 -4.051 9.823 1.00 93.06 99 LYS A N 1
ATOM 770 C CA . LYS A 1 99 ? -21.832 -5.046 10.894 1.00 93.06 99 LYS A CA 1
ATOM 771 C C . LYS A 1 99 ? -20.509 -4.895 11.640 1.00 93.06 99 LYS A C 1
ATOM 773 O O . LYS A 1 99 ? -20.345 -5.440 12.731 1.00 93.06 99 LYS A O 1
ATOM 778 N N . THR A 1 100 ? -19.540 -4.184 11.066 1.00 92.88 100 THR A N 1
ATOM 779 C CA . THR A 1 100 ? -18.235 -4.016 11.709 1.00 92.88 100 THR A CA 1
ATOM 780 C C . THR A 1 100 ? -18.305 -3.035 12.881 1.00 92.88 100 THR A C 1
ATOM 782 O O . THR A 1 100 ? -18.794 -1.905 12.760 1.00 92.88 100 THR A O 1
ATOM 785 N N . LYS A 1 101 ? -17.766 -3.461 14.028 1.00 92.75 101 LYS A N 1
ATOM 786 C CA . LYS A 1 101 ? -17.642 -2.624 15.228 1.00 92.75 101 LYS A CA 1
ATOM 787 C C . LYS A 1 101 ? -16.341 -1.818 15.194 1.00 92.75 101 LYS A C 1
ATOM 789 O O . LYS A 1 101 ? -15.311 -2.422 14.867 1.00 92.75 101 LYS A O 1
ATOM 794 N N . PRO A 1 102 ? -16.370 -0.516 15.531 1.00 92.88 102 PRO A N 1
ATOM 795 C CA . PRO A 1 102 ? -15.156 0.282 15.628 1.00 92.88 102 PRO A CA 1
ATOM 796 C C . PRO A 1 102 ? -14.221 -0.255 16.711 1.00 92.88 102 PRO A C 1
ATOM 798 O O . PRO A 1 102 ? -14.640 -0.973 17.620 1.00 92.88 102 PRO A O 1
ATOM 801 N N . GLN A 1 103 ? -12.943 0.085 16.583 1.00 93.06 103 GLN A N 1
ATOM 802 C CA . GLN A 1 103 ? -11.948 -0.139 17.624 1.00 93.06 103 GLN A CA 1
ATOM 803 C C . GLN A 1 103 ? -11.718 1.162 18.382 1.00 93.06 103 GLN A C 1
ATOM 805 O O . GLN A 1 103 ? -11.723 2.235 17.781 1.00 93.06 103 GLN A O 1
ATOM 810 N N . TYR A 1 104 ? -11.494 1.031 19.684 1.00 94.94 104 TYR A N 1
ATOM 811 C CA . TYR A 1 104 ? -11.208 2.137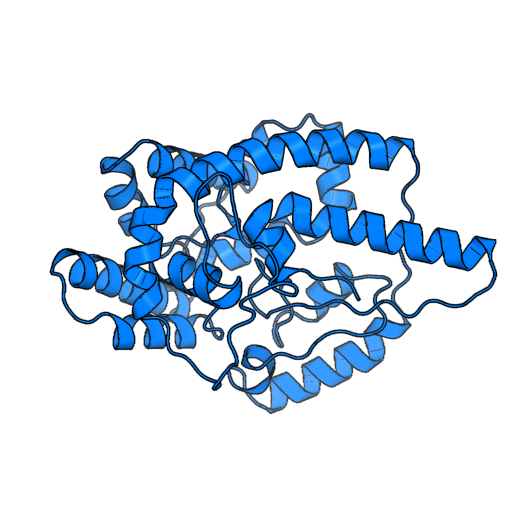 20.582 1.00 94.94 104 TYR A CA 1
ATOM 812 C C . TYR A 1 104 ? -9.771 2.019 21.066 1.00 94.94 104 TYR A C 1
ATOM 814 O O . TYR A 1 104 ? -9.352 0.934 21.462 1.00 94.94 104 TYR A O 1
ATOM 822 N N . PHE A 1 105 ? -9.050 3.134 21.042 1.00 94.12 105 PHE A N 1
ATOM 823 C CA . PHE A 1 105 ? -7.692 3.242 21.560 1.00 94.12 105 PHE A CA 1
ATOM 824 C C . PHE A 1 105 ? -7.646 4.314 22.649 1.00 94.12 105 PHE A C 1
ATOM 826 O O . PHE A 1 105 ? -8.201 5.408 22.501 1.00 94.12 105 PHE A O 1
ATOM 833 N N . GLY A 1 106 ? -7.011 3.986 23.769 1.00 93.19 106 GLY A N 1
ATOM 834 C CA . GLY A 1 106 ? -6.810 4.889 24.893 1.00 93.19 106 GLY A CA 1
ATOM 835 C C . GLY A 1 106 ? -5.607 5.812 24.700 1.00 93.19 106 GLY A C 1
ATOM 836 O O . GLY A 1 106 ? -4.757 5.614 23.832 1.00 93.19 106 GLY A O 1
ATOM 837 N N . ARG A 1 107 ? -5.474 6.808 25.587 1.00 91.56 107 ARG A N 1
ATOM 838 C CA . ARG A 1 107 ? -4.368 7.788 25.545 1.00 91.56 107 ARG A CA 1
ATOM 839 C C . ARG A 1 107 ? -2.979 7.141 25.576 1.00 91.56 107 ARG A C 1
ATOM 841 O O . ARG A 1 107 ? -2.065 7.644 24.932 1.00 91.56 107 ARG A O 1
ATOM 848 N N . ARG A 1 108 ? -2.819 6.032 26.311 1.00 92.19 108 ARG A N 1
ATOM 849 C CA . ARG A 1 108 ? -1.546 5.295 26.399 1.00 92.19 108 ARG A CA 1
ATOM 850 C C . ARG A 1 108 ? -1.161 4.669 25.058 1.00 92.19 108 ARG A C 1
ATOM 852 O O . ARG A 1 108 ? -0.033 4.854 24.621 1.00 92.19 108 ARG A O 1
ATOM 859 N N . GLU A 1 109 ? -2.096 3.998 24.385 1.00 93.44 109 GLU A N 1
ATOM 860 C CA . GLU A 1 109 ? -1.863 3.404 23.060 1.00 93.44 109 GLU A CA 1
ATOM 861 C C . GLU A 1 109 ? -1.527 4.492 22.033 1.00 93.44 109 GLU A C 1
ATOM 863 O O . GLU A 1 109 ? -0.522 4.396 21.334 1.00 93.44 109 GLU A O 1
ATOM 868 N N . VAL A 1 110 ? -2.298 5.586 22.009 1.00 92.75 110 VAL A N 1
ATOM 869 C CA . VAL A 1 110 ? -2.058 6.723 21.101 1.00 92.75 110 VAL A CA 1
ATOM 870 C C . VAL A 1 110 ? -0.688 7.378 21.345 1.00 92.75 110 VAL A C 1
ATOM 872 O O . VAL A 1 110 ? -0.010 7.775 20.397 1.00 92.75 110 VAL A O 1
ATOM 875 N N . ALA A 1 111 ? -0.219 7.447 22.595 1.00 92.38 111 ALA A N 1
ATOM 876 C CA . ALA A 1 111 ? 1.120 7.954 22.897 1.00 92.38 111 ALA A CA 1
ATOM 877 C C . ALA A 1 111 ? 2.233 7.069 22.299 1.00 92.38 111 ALA A C 1
ATOM 879 O O . ALA A 1 111 ? 3.205 7.597 21.754 1.00 92.38 111 ALA A O 1
ATOM 880 N N . VAL A 1 112 ? 2.072 5.740 22.341 1.00 95.31 112 VAL A N 1
ATOM 881 C CA . VAL A 1 112 ? 3.008 4.780 21.725 1.00 95.31 112 VAL A CA 1
ATOM 882 C C . VAL A 1 112 ? 2.971 4.878 20.196 1.00 95.31 112 VAL A C 1
ATOM 884 O O . VAL A 1 112 ? 4.024 4.867 19.555 1.00 95.31 112 VAL A O 1
ATOM 887 N N . VAL A 1 113 ? 1.785 5.075 19.604 1.00 95.56 113 VAL A N 1
ATOM 888 C CA . VAL A 1 113 ? 1.614 5.280 18.152 1.00 95.56 113 VAL A CA 1
ATOM 889 C C . VAL A 1 113 ? 2.505 6.404 17.631 1.00 95.56 113 VAL A C 1
ATOM 891 O O . VAL A 1 113 ? 3.139 6.238 16.593 1.00 95.56 113 VAL A O 1
ATOM 894 N N . ASN A 1 114 ? 2.639 7.515 18.358 1.00 92.38 114 ASN A N 1
ATOM 895 C CA . ASN A 1 114 ? 3.516 8.613 17.940 1.00 92.38 114 ASN A CA 1
ATOM 896 C C . ASN A 1 114 ? 4.993 8.191 17.828 1.00 92.38 114 ASN A C 1
ATOM 898 O O . ASN A 1 114 ? 5.709 8.674 16.950 1.00 92.38 114 ASN A O 1
ATOM 902 N N . GLY A 1 115 ? 5.460 7.286 18.695 1.00 95.12 115 GLY A N 1
ATOM 903 C CA . GLY A 1 115 ? 6.800 6.700 18.606 1.00 95.12 115 GLY A CA 1
ATOM 904 C C . GLY A 1 115 ? 6.972 5.850 17.346 1.00 95.12 115 GLY A C 1
ATOM 905 O O . GLY A 1 115 ? 7.927 6.053 16.593 1.00 95.12 115 GLY A O 1
ATOM 906 N N . ILE A 1 116 ? 6.001 4.975 17.077 1.00 97.69 116 ILE A N 1
ATOM 907 C CA . ILE A 1 116 ? 5.958 4.114 15.884 1.00 97.69 116 ILE A CA 1
ATOM 908 C C . ILE A 1 116 ? 5.943 4.958 14.604 1.00 97.69 116 ILE A C 1
ATOM 910 O O . ILE A 1 116 ? 6.743 4.720 13.699 1.00 97.69 116 ILE A O 1
ATOM 914 N N . VAL A 1 117 ? 5.069 5.970 14.538 1.00 96.81 117 VAL A N 1
ATOM 915 C CA . VAL A 1 117 ? 4.943 6.873 13.385 1.00 96.81 117 VAL A CA 1
ATOM 916 C C . VAL A 1 117 ? 6.272 7.553 13.086 1.00 96.81 117 VAL A C 1
ATOM 918 O O . VAL A 1 117 ? 6.718 7.519 11.943 1.00 96.81 117 VAL A O 1
ATOM 921 N N . ARG A 1 118 ? 6.947 8.110 14.101 1.00 95.75 118 ARG A N 1
ATOM 922 C CA . ARG A 1 118 ? 8.243 8.778 13.910 1.00 95.75 118 ARG A CA 1
ATOM 923 C C . ARG A 1 118 ? 9.302 7.835 13.342 1.00 95.75 118 ARG A C 1
ATOM 925 O O . ARG A 1 118 ? 9.974 8.201 12.381 1.00 95.75 118 ARG A O 1
ATOM 932 N N . LYS A 1 119 ? 9.433 6.622 13.891 1.00 97.31 119 LYS A N 1
ATOM 933 C CA . LYS A 1 119 ? 10.385 5.612 13.388 1.00 97.31 119 LYS A CA 1
ATOM 934 C C . LYS A 1 119 ? 10.091 5.250 11.930 1.00 97.31 119 LYS A C 1
ATOM 936 O O . LYS A 1 119 ? 10.996 5.242 11.096 1.00 97.31 119 LYS A O 1
ATOM 941 N N . ALA A 1 120 ? 8.817 5.017 11.617 1.00 97.94 120 ALA A N 1
ATOM 942 C CA . ALA A 1 120 ? 8.381 4.661 10.275 1.00 97.94 120 ALA A CA 1
ATOM 943 C C . ALA A 1 120 ? 8.625 5.781 9.256 1.00 97.94 120 ALA A C 1
ATOM 945 O O . ALA A 1 120 ? 9.171 5.540 8.176 1.00 97.94 120 ALA A O 1
ATOM 946 N N . GLU A 1 121 ? 8.273 7.017 9.616 1.00 95.94 121 GLU A N 1
ATOM 947 C CA . GLU A 1 121 ? 8.470 8.185 8.765 1.00 95.94 121 GLU A CA 1
ATOM 948 C C . GLU A 1 121 ? 9.941 8.414 8.434 1.00 95.94 121 GLU A C 1
ATOM 950 O O . GLU A 1 121 ? 10.256 8.703 7.282 1.00 95.94 121 GLU A O 1
ATOM 955 N N . VAL A 1 122 ? 10.844 8.267 9.409 1.00 96.12 122 VAL A N 1
ATOM 956 C CA . VAL A 1 122 ? 12.285 8.436 9.182 1.00 96.12 122 VAL A CA 1
ATOM 957 C C . VAL A 1 122 ? 12.766 7.474 8.096 1.00 96.12 122 VAL A C 1
ATOM 959 O O . VAL A 1 122 ? 13.316 7.913 7.083 1.00 96.12 122 VAL A O 1
ATOM 962 N N . HIS A 1 123 ? 12.492 6.175 8.243 1.00 97.50 123 HIS A N 1
ATOM 963 C CA . HIS A 1 123 ? 12.956 5.168 7.287 1.00 97.50 123 HIS A CA 1
ATOM 964 C C . HIS A 1 123 ? 12.313 5.298 5.904 1.00 97.50 123 HIS A C 1
ATOM 966 O O . HIS A 1 123 ? 12.999 5.123 4.887 1.00 97.50 123 HIS A O 1
ATOM 972 N N . TYR A 1 124 ? 11.014 5.603 5.855 1.00 97.62 124 TYR A N 1
ATOM 973 C CA . TYR A 1 124 ? 10.280 5.767 4.605 1.00 97.62 124 TYR A CA 1
ATOM 974 C C . TYR A 1 124 ? 10.705 7.039 3.865 1.00 97.62 124 TYR A C 1
ATOM 976 O O . TYR A 1 124 ? 11.090 6.969 2.696 1.00 97.62 124 TYR A O 1
ATOM 984 N N . ARG A 1 125 ? 10.686 8.202 4.531 1.00 95.56 125 ARG A N 1
ATOM 985 C CA . ARG A 1 125 ? 10.962 9.499 3.891 1.00 95.56 125 ARG A CA 1
ATOM 986 C C . ARG A 1 125 ? 12.405 9.565 3.408 1.00 95.56 125 ARG A C 1
ATOM 988 O O . ARG A 1 125 ? 12.630 10.014 2.286 1.00 95.56 125 ARG A O 1
ATOM 995 N N . GLU A 1 126 ? 13.369 9.068 4.185 1.00 94.56 126 GLU A N 1
ATOM 996 C CA . GLU A 1 126 ? 14.771 8.993 3.754 1.00 94.56 126 GLU A CA 1
ATOM 997 C C . GLU A 1 126 ? 14.925 8.166 2.466 1.00 94.56 126 GLU A C 1
ATOM 999 O O . GLU A 1 126 ? 15.540 8.623 1.494 1.00 94.56 126 GLU A O 1
ATOM 1004 N N . ALA A 1 127 ? 14.329 6.970 2.425 1.00 95.62 127 ALA A N 1
ATOM 1005 C CA . ALA A 1 127 ? 14.417 6.087 1.268 1.00 95.62 127 ALA A CA 1
ATOM 1006 C C . ALA A 1 127 ? 13.709 6.681 0.044 1.00 95.62 127 ALA A C 1
ATOM 1008 O O . ALA A 1 127 ? 14.323 6.799 -1.018 1.00 95.62 127 ALA A O 1
ATOM 1009 N N . VAL A 1 128 ? 12.460 7.131 0.196 1.00 95.12 128 VAL A N 1
ATOM 1010 C CA . VAL A 1 128 ? 11.665 7.713 -0.894 1.00 95.12 128 VAL A CA 1
ATOM 1011 C C . VAL A 1 128 ? 12.317 8.970 -1.466 1.00 95.12 128 VAL A C 1
ATOM 1013 O O . VAL A 1 128 ? 12.412 9.107 -2.686 1.00 95.12 128 VAL A O 1
ATOM 1016 N N . MET A 1 129 ? 12.833 9.872 -0.624 1.00 94.06 129 MET A N 1
ATOM 1017 C CA . MET A 1 129 ? 13.544 11.065 -1.100 1.00 94.06 129 MET A CA 1
ATOM 1018 C C . MET A 1 129 ? 14.816 10.712 -1.873 1.00 94.06 129 MET A C 1
ATOM 1020 O O . MET A 1 129 ? 15.141 11.397 -2.853 1.00 94.06 129 MET A O 1
ATOM 1024 N N . SER A 1 130 ? 15.514 9.656 -1.447 1.00 94.00 130 SER A N 1
ATOM 1025 C CA . SER A 1 130 ? 16.744 9.185 -2.081 1.00 94.00 130 SER A CA 1
ATOM 1026 C C . SER A 1 130 ? 16.489 8.581 -3.462 1.00 94.00 130 SER A C 1
ATOM 1028 O O . SER A 1 130 ? 17.272 8.825 -4.372 1.00 94.00 130 SER A O 1
ATOM 1030 N N . VAL A 1 131 ? 15.393 7.836 -3.644 1.00 95.31 131 VAL A N 1
ATOM 1031 C CA . VAL A 1 131 ? 15.062 7.169 -4.922 1.00 95.31 131 VAL A CA 1
ATOM 1032 C C . VAL A 1 131 ? 14.172 8.001 -5.851 1.00 95.31 131 VAL A C 1
ATOM 1034 O O . VAL A 1 131 ? 13.908 7.606 -6.987 1.00 95.31 131 VAL A O 1
ATOM 1037 N N . ALA A 1 132 ? 13.717 9.175 -5.400 1.00 93.81 132 ALA A N 1
ATOM 1038 C CA . ALA A 1 132 ? 12.747 10.000 -6.121 1.00 93.81 132 ALA A CA 1
ATOM 1039 C C . ALA A 1 132 ? 13.161 10.328 -7.565 1.00 93.81 132 ALA A C 1
ATOM 1041 O O . ALA A 1 132 ? 12.306 10.360 -8.442 1.00 93.81 132 ALA A O 1
ATOM 1042 N N . ALA A 1 133 ? 14.455 10.549 -7.828 1.00 93.25 133 ALA A N 1
ATOM 1043 C CA . ALA A 1 133 ? 14.933 10.887 -9.170 1.00 93.25 133 ALA A CA 1
ATOM 1044 C C . ALA A 1 133 ? 14.722 9.742 -10.172 1.00 93.25 133 ALA A C 1
ATOM 1046 O O . ALA A 1 133 ? 14.341 9.993 -11.312 1.00 93.25 133 ALA A O 1
ATOM 1047 N N . ASP A 1 134 ? 14.935 8.495 -9.750 1.00 93.94 134 ASP A N 1
ATOM 1048 C CA . ASP A 1 134 ? 14.709 7.322 -10.595 1.00 93.94 134 ASP A CA 1
ATOM 1049 C C . ASP A 1 134 ? 13.203 7.092 -10.810 1.00 93.94 134 ASP A C 1
ATOM 1051 O O . ASP A 1 134 ? 12.771 6.859 -11.937 1.00 93.94 134 ASP A O 1
ATOM 1055 N N . MET A 1 135 ? 12.386 7.273 -9.764 1.00 94.62 135 MET A N 1
ATOM 1056 C CA . MET A 1 135 ? 10.922 7.202 -9.858 1.00 94.62 135 MET A CA 1
ATOM 1057 C C . MET A 1 135 ? 10.334 8.284 -10.779 1.00 94.62 135 MET A C 1
ATOM 1059 O O . MET A 1 135 ? 9.475 7.984 -11.609 1.00 94.62 135 MET A O 1
ATOM 1063 N N . PHE A 1 136 ? 10.830 9.524 -10.711 1.00 93.94 136 PHE A N 1
ATOM 1064 C CA . PHE A 1 136 ? 10.368 10.625 -11.564 1.00 93.94 136 PHE A CA 1
ATOM 1065 C C . PHE A 1 136 ? 10.610 10.385 -13.056 1.00 93.94 136 PHE A C 1
ATOM 1067 O O . PHE A 1 136 ? 9.852 10.911 -13.864 1.00 93.94 136 PHE A O 1
ATOM 1074 N N . ARG A 1 137 ? 11.588 9.554 -13.445 1.00 93.19 137 ARG A N 1
ATOM 1075 C CA . ARG A 1 137 ? 11.773 9.182 -14.860 1.00 93.19 137 ARG A CA 1
ATOM 1076 C C . ARG A 1 137 ? 10.638 8.315 -15.403 1.00 93.19 137 ARG A C 1
ATOM 1078 O O . ARG A 1 137 ? 10.397 8.328 -16.603 1.00 93.19 137 ARG A O 1
ATOM 1085 N N . ILE A 1 138 ? 9.935 7.588 -14.536 1.00 95.19 138 ILE A N 1
ATOM 1086 C CA . ILE A 1 138 ? 8.817 6.718 -14.924 1.00 95.19 138 ILE A CA 1
ATOM 1087 C C . ILE A 1 138 ? 7.488 7.482 -14.952 1.00 95.19 138 ILE A C 1
ATOM 1089 O O . ILE A 1 138 ? 6.589 7.127 -15.709 1.00 95.19 138 ILE A O 1
ATOM 1093 N N . VAL A 1 139 ? 7.358 8.556 -14.167 1.00 93.88 139 VAL A N 1
ATOM 1094 C CA . VAL A 1 139 ? 6.115 9.335 -14.027 1.00 93.88 139 VAL A CA 1
ATOM 1095 C C . VAL A 1 139 ? 5.488 9.762 -15.367 1.00 93.88 139 VAL A C 1
ATOM 1097 O O . VAL A 1 139 ? 4.284 9.546 -15.511 1.00 93.88 139 VAL A O 1
ATOM 1100 N N . PRO A 1 140 ? 6.232 10.302 -16.358 1.00 92.62 140 PRO A N 1
ATOM 1101 C CA . PRO A 1 140 ? 5.652 10.703 -17.645 1.00 92.62 140 PRO A CA 1
ATOM 1102 C C . PRO A 1 140 ? 5.041 9.547 -18.447 1.00 92.62 140 PRO A C 1
ATOM 1104 O O . PRO A 1 140 ? 4.168 9.771 -19.277 1.00 92.62 140 PRO A O 1
ATOM 1107 N N . ALA A 1 141 ? 5.480 8.310 -18.198 1.00 93.62 141 ALA A N 1
ATOM 1108 C CA . ALA A 1 141 ? 4.985 7.119 -18.880 1.00 93.62 141 ALA A CA 1
ATOM 1109 C C . ALA A 1 141 ? 3.702 6.548 -18.253 1.00 93.62 141 ALA A C 1
ATOM 1111 O O . ALA A 1 141 ? 3.110 5.617 -18.800 1.00 93.62 141 ALA A O 1
ATOM 1112 N N . VAL A 1 142 ? 3.263 7.078 -17.105 1.00 93.25 142 VAL A N 1
ATOM 1113 C CA . VAL A 1 142 ? 2.033 6.643 -16.436 1.00 93.25 142 VAL A CA 1
ATOM 1114 C C . VAL A 1 142 ? 0.820 7.249 -17.161 1.00 93.25 142 VAL A C 1
ATOM 1116 O O . VAL A 1 142 ? 0.641 8.467 -17.120 1.00 93.25 142 VAL A O 1
ATOM 1119 N N . PRO A 1 143 ? -0.056 6.439 -17.787 1.00 85.81 143 PRO A N 1
ATOM 1120 C CA . PRO A 1 143 ? -1.148 6.952 -18.608 1.00 85.81 143 PRO A CA 1
ATOM 1121 C C . PRO A 1 143 ? -2.194 7.716 -17.786 1.00 85.81 143 PRO A C 1
ATOM 1123 O O . PRO A 1 143 ? -2.687 7.240 -16.756 1.00 85.81 143 PRO A O 1
ATOM 1126 N N . ALA A 1 144 ? -2.604 8.882 -18.288 1.00 77.75 144 ALA A N 1
ATOM 1127 C CA . ALA A 1 144 ? -3.736 9.627 -17.754 1.00 77.75 144 ALA A CA 1
ATOM 1128 C C . ALA A 1 144 ? -5.052 9.009 -18.257 1.00 77.75 144 ALA A C 1
ATOM 1130 O O . ALA A 1 144 ? -5.338 9.016 -19.446 1.00 77.75 144 ALA A O 1
ATOM 1131 N N . ARG A 1 145 ? -5.870 8.459 -17.349 1.00 74.56 145 ARG A N 1
ATOM 1132 C CA . ARG A 1 145 ? -7.168 7.829 -17.693 1.00 74.56 145 ARG A CA 1
ATOM 1133 C C . ARG A 1 145 ? -8.393 8.712 -17.449 1.00 74.56 145 ARG A C 1
ATOM 1135 O O . ARG A 1 145 ? -9.521 8.254 -17.593 1.00 74.56 145 ARG A O 1
ATOM 1142 N N . ARG A 1 146 ? -8.185 9.937 -16.973 1.00 74.00 146 ARG A N 1
ATOM 1143 C CA . ARG A 1 146 ? -9.221 10.960 -16.808 1.00 74.00 146 ARG A CA 1
ATOM 1144 C C . ARG A 1 146 ? -8.567 12.311 -17.030 1.00 74.00 146 ARG A C 1
ATOM 1146 O O . ARG A 1 146 ? -7.503 12.547 -16.451 1.00 74.00 146 ARG A O 1
ATOM 1153 N N . GLU A 1 147 ? -9.226 13.184 -17.779 1.00 66.56 147 GLU A N 1
ATOM 1154 C CA . GLU A 1 147 ? -8.905 14.604 -17.751 1.00 66.56 147 GLU A CA 1
ATOM 1155 C C . GLU A 1 147 ? -9.124 15.124 -16.336 1.00 66.56 147 GLU A C 1
ATOM 1157 O O . GLU A 1 147 ? -10.085 14.763 -15.645 1.00 66.56 147 GLU A O 1
ATOM 1162 N N . ARG A 1 148 ? -8.163 15.893 -15.838 1.00 63.16 148 ARG A N 1
ATOM 1163 C CA . ARG A 1 148 ? -8.200 16.380 -14.465 1.00 63.16 148 ARG A CA 1
ATOM 1164 C C . ARG A 1 148 ? -7.669 17.789 -14.422 1.00 63.16 148 ARG A C 1
ATOM 1166 O O . ARG A 1 148 ? -6.522 18.029 -14.789 1.00 63.16 148 ARG A O 1
ATOM 1173 N N . ARG A 1 149 ? -8.460 18.682 -13.829 1.00 56.59 149 ARG A N 1
ATOM 1174 C CA . ARG A 1 149 ? -7.958 19.976 -13.382 1.00 56.59 149 ARG A CA 1
ATOM 1175 C C . ARG A 1 149 ? -6.829 19.734 -12.375 1.00 56.59 149 ARG A C 1
ATOM 1177 O O . ARG A 1 149 ? -6.939 18.913 -11.449 1.00 56.59 149 ARG A O 1
ATOM 1184 N N . LEU A 1 150 ? -5.699 20.394 -12.588 1.00 55.06 150 LEU A N 1
ATOM 1185 C CA . LEU A 1 150 ? -4.615 20.397 -11.618 1.00 55.06 150 LEU A CA 1
ATOM 1186 C C . LEU A 1 150 ? -5.110 21.138 -10.366 1.00 55.06 150 LEU A C 1
ATOM 1188 O O . LEU A 1 150 ? -5.670 22.223 -10.475 1.00 55.06 150 LEU A O 1
ATOM 1192 N N . HIS A 1 151 ? -4.924 20.554 -9.178 1.00 52.00 151 HIS A N 1
ATOM 1193 C CA . HIS A 1 151 ? -5.107 21.285 -7.919 1.00 52.00 151 HIS A CA 1
ATOM 1194 C C . HIS A 1 151 ? -3.866 22.166 -7.703 1.00 52.00 151 HIS A C 1
ATOM 1196 O O . HIS A 1 151 ? -2.988 21.822 -6.913 1.00 52.00 151 HIS A O 1
ATOM 1202 N N . ILE A 1 152 ? -3.747 23.218 -8.513 1.00 48.53 152 ILE A N 1
ATOM 1203 C CA . ILE A 1 152 ? -2.739 24.280 -8.411 1.00 48.53 152 ILE A CA 1
ATOM 1204 C C . ILE A 1 152 ? -3.359 25.482 -7.682 1.00 48.53 152 ILE A C 1
ATOM 1206 O O . ILE A 1 152 ? -4.538 25.768 -7.880 1.00 48.53 152 ILE A O 1
ATOM 1210 N N . GLY A 1 153 ? -2.586 26.159 -6.826 1.00 46.22 153 GLY A N 1
ATOM 1211 C CA . GLY A 1 153 ? -3.031 27.328 -6.051 1.00 46.22 153 GLY A CA 1
ATOM 1212 C C . GLY A 1 153 ? -3.397 27.034 -4.586 1.00 46.22 153 GLY A C 1
ATOM 1213 O O . GLY A 1 153 ? -2.999 26.012 -4.032 1.00 46.22 153 GLY A O 1
ATOM 1214 N N . LEU A 1 154 ? -4.165 27.942 -3.969 1.00 35.00 154 LEU A N 1
ATOM 1215 C CA . LEU A 1 154 ? -4.484 28.011 -2.527 1.00 35.00 154 LEU A CA 1
ATOM 1216 C C . LEU A 1 154 ? -5.151 26.743 -1.943 1.00 35.00 154 LEU A C 1
ATOM 1218 O O . LEU A 1 154 ? -5.057 26.488 -0.749 1.00 35.00 154 LEU A O 1
ATOM 1222 N N . LEU A 1 155 ? -5.797 25.930 -2.787 1.00 40.53 155 LEU A N 1
ATOM 1223 C CA . LEU A 1 155 ? -6.483 24.677 -2.419 1.00 40.53 155 LEU A CA 1
ATOM 1224 C C . LEU A 1 155 ? -5.709 23.417 -2.858 1.00 40.53 155 LEU A C 1
ATOM 1226 O O . LEU A 1 155 ? -6.262 22.315 -2.930 1.00 40.53 155 LEU A O 1
ATOM 1230 N N . GLY A 1 156 ? -4.435 23.568 -3.223 1.00 46.31 156 GLY A N 1
ATOM 1231 C CA . GLY A 1 156 ? -3.566 22.455 -3.578 1.00 46.31 156 GLY A CA 1
ATOM 1232 C C . GLY A 1 156 ? -3.139 21.668 -2.342 1.00 46.31 156 GLY A C 1
ATOM 1233 O O . GLY A 1 156 ? -2.474 22.204 -1.463 1.00 46.31 156 GLY A O 1
ATOM 1234 N N . TYR A 1 157 ? -3.442 20.368 -2.293 1.00 52.81 157 TYR A N 1
ATOM 1235 C CA . TYR A 1 157 ? -2.823 19.478 -1.308 1.00 52.81 157 TYR A CA 1
ATOM 1236 C C . TYR A 1 157 ? -1.304 19.462 -1.526 1.00 52.81 157 TYR A C 1
ATOM 1238 O O . TYR A 1 157 ? -0.829 19.005 -2.580 1.00 52.81 157 TYR A O 1
ATOM 1246 N N . SER A 1 158 ? -0.541 19.959 -0.547 1.00 55.16 158 SER A N 1
ATOM 1247 C CA . SER A 1 158 ? 0.919 19.945 -0.597 1.00 55.16 158 SER A CA 1
ATOM 1248 C C . SER A 1 158 ? 1.409 18.495 -0.523 1.00 55.16 158 SER A C 1
ATOM 1250 O O . SER A 1 158 ? 1.320 17.805 0.487 1.00 55.16 158 SER A O 1
ATOM 1252 N N . ARG A 1 159 ? 1.905 17.991 -1.656 1.00 72.50 159 ARG A N 1
ATOM 1253 C CA . ARG A 1 159 ? 2.548 16.671 -1.775 1.00 72.50 159 ARG A CA 1
ATOM 1254 C C . ARG A 1 159 ? 4.061 16.829 -1.715 1.00 72.50 159 ARG A C 1
ATOM 1256 O O . ARG A 1 159 ? 4.788 16.335 -2.574 1.00 72.50 159 ARG A O 1
ATOM 1263 N N . SER A 1 160 ? 4.521 17.622 -0.758 1.00 76.12 160 SER A N 1
ATOM 1264 C CA . SER A 1 160 ? 5.928 17.951 -0.577 1.00 76.12 160 SER A CA 1
ATOM 1265 C C . SER A 1 160 ? 6.525 17.093 0.526 1.00 76.12 160 SER A C 1
ATOM 1267 O O . SER A 1 160 ? 6.033 17.085 1.654 1.00 76.12 160 SER A O 1
ATOM 1269 N N . ILE A 1 161 ? 7.613 16.398 0.212 1.00 78.12 161 ILE A N 1
ATOM 1270 C CA . ILE A 1 161 ? 8.451 15.740 1.214 1.00 78.12 161 ILE A CA 1
ATOM 1271 C C . ILE A 1 161 ? 9.804 16.445 1.159 1.00 78.12 161 ILE A C 1
ATOM 1273 O O . ILE A 1 161 ? 10.525 16.360 0.159 1.00 78.12 161 ILE A O 1
ATOM 1277 N N . GLY A 1 162 ? 10.104 17.220 2.204 1.00 78.81 162 GLY A N 1
ATOM 1278 C CA . GLY A 1 162 ? 11.213 18.172 2.183 1.00 78.81 162 GLY A CA 1
ATOM 1279 C C . GLY A 1 162 ? 11.025 19.206 1.068 1.00 78.81 162 GLY A C 1
ATOM 1280 O O . GLY A 1 162 ? 9.949 19.779 0.922 1.00 78.81 162 GLY A O 1
ATOM 1281 N N . LYS A 1 163 ? 12.063 19.408 0.249 1.00 78.75 163 LYS A N 1
ATOM 1282 C CA . LYS A 1 163 ? 12.061 20.371 -0.869 1.00 78.75 163 LYS A CA 1
ATOM 1283 C C . LYS A 1 163 ? 11.523 19.802 -2.194 1.00 78.75 163 LYS A C 1
ATOM 1285 O O . LYS A 1 163 ? 11.503 20.514 -3.192 1.00 78.75 163 LYS A O 1
ATOM 1290 N N . LYS A 1 164 ? 11.133 18.520 -2.248 1.00 81.81 164 LYS A N 1
ATOM 1291 C CA . LYS A 1 164 ? 10.689 17.853 -3.487 1.00 81.81 164 LYS A CA 1
ATOM 1292 C C . LYS A 1 164 ? 9.167 17.766 -3.552 1.00 81.81 164 LYS A C 1
ATOM 1294 O O . LYS A 1 164 ? 8.530 17.336 -2.591 1.00 81.81 164 LYS A O 1
ATOM 1299 N N . GLN A 1 165 ? 8.601 18.095 -4.710 1.00 86.44 165 GLN A N 1
ATOM 1300 C CA . GLN A 1 165 ? 7.180 17.917 -4.996 1.00 86.44 165 GLN A CA 1
ATOM 1301 C C . GLN A 1 165 ? 6.937 16.547 -5.637 1.00 86.44 165 GLN A C 1
ATOM 1303 O O . GLN A 1 165 ? 7.498 16.232 -6.683 1.00 86.44 165 GLN A O 1
ATOM 1308 N N . PHE A 1 166 ? 6.104 15.724 -5.005 1.00 90.75 166 PHE A N 1
ATOM 1309 C CA . PHE A 1 166 ? 5.779 14.382 -5.477 1.00 90.75 166 PHE A CA 1
ATOM 1310 C C . PHE A 1 166 ? 4.525 14.375 -6.368 1.00 90.75 166 PHE A C 1
ATOM 1312 O O . PHE A 1 166 ? 3.625 15.217 -6.219 1.00 90.75 166 PHE A O 1
ATOM 1319 N N . PRO A 1 167 ? 4.419 13.404 -7.299 1.00 90.50 167 PRO A N 1
ATOM 1320 C CA . PRO A 1 167 ? 3.212 13.207 -8.086 1.00 90.50 167 PRO A CA 1
ATOM 1321 C C . PRO A 1 167 ? 2.044 12.767 -7.187 1.00 90.50 167 PRO A C 1
ATOM 1323 O O . PRO A 1 167 ? 2.176 12.606 -5.976 1.00 90.50 167 PRO A O 1
ATOM 1326 N N . ARG A 1 168 ? 0.838 12.632 -7.748 1.00 89.81 168 ARG A N 1
ATOM 1327 C CA . ARG A 1 168 ? -0.321 12.155 -6.968 1.00 89.81 168 ARG A CA 1
ATOM 1328 C C . ARG A 1 168 ? -0.075 10.710 -6.527 1.00 89.81 168 ARG A C 1
ATOM 1330 O O . ARG A 1 168 ? 0.601 9.974 -7.242 1.00 89.81 168 ARG A O 1
ATOM 1337 N N . ALA A 1 169 ? -0.686 10.276 -5.423 1.00 92.69 169 ALA A N 1
ATOM 1338 C CA . ALA A 1 169 ? -0.469 8.935 -4.872 1.00 92.69 169 ALA A CA 1
ATOM 1339 C C . ALA A 1 169 ? -0.689 7.791 -5.887 1.00 92.69 169 ALA A C 1
ATOM 1341 O O . ALA A 1 169 ? 0.064 6.824 -5.877 1.00 92.69 169 ALA A O 1
ATOM 1342 N N . ILE A 1 170 ? -1.655 7.922 -6.809 1.00 93.31 170 ILE A N 1
ATOM 1343 C CA . ILE A 1 170 ? -1.861 6.961 -7.914 1.00 93.31 170 ILE A CA 1
ATOM 1344 C C . ILE A 1 170 ? -0.606 6.862 -8.787 1.00 93.31 170 ILE A C 1
ATOM 1346 O O . ILE A 1 170 ? -0.072 5.784 -8.999 1.00 93.31 170 ILE A O 1
ATOM 1350 N N . THR A 1 171 ? -0.121 7.998 -9.282 1.00 95.25 171 THR A N 1
ATOM 1351 C CA . THR A 1 171 ? 1.037 8.067 -10.177 1.00 95.25 171 THR A CA 1
ATOM 1352 C C . THR A 1 171 ? 2.323 7.645 -9.471 1.00 95.25 171 THR A C 1
ATOM 1354 O O . THR A 1 171 ? 3.142 6.959 -10.070 1.00 95.25 171 THR A O 1
ATOM 1357 N N . PHE A 1 172 ? 2.482 8.002 -8.194 1.00 96.50 172 PHE A N 1
ATOM 1358 C CA . PHE A 1 172 ? 3.581 7.517 -7.361 1.00 96.50 172 PHE A CA 1
ATOM 1359 C C . PHE A 1 172 ? 3.564 5.990 -7.246 1.00 96.50 172 PHE A C 1
ATOM 1361 O O . PHE A 1 172 ? 4.560 5.339 -7.551 1.00 96.50 172 PHE A O 1
ATOM 1368 N N . THR A 1 173 ? 2.418 5.420 -6.864 1.00 97.75 173 THR A N 1
ATOM 1369 C CA . THR A 1 173 ? 2.266 3.968 -6.700 1.00 97.75 173 THR A CA 1
ATOM 1370 C C . THR A 1 173 ? 2.512 3.260 -8.030 1.00 97.75 173 THR A C 1
ATOM 1372 O O . THR A 1 173 ? 3.281 2.306 -8.085 1.00 97.75 173 THR A O 1
ATOM 1375 N N . ALA A 1 174 ? 1.962 3.794 -9.123 1.00 97.81 174 ALA A N 1
ATOM 1376 C CA . ALA A 1 174 ? 2.184 3.286 -10.469 1.00 97.81 174 ALA A CA 1
ATOM 1377 C C . ALA A 1 174 ? 3.663 3.267 -10.857 1.00 97.81 174 ALA A C 1
ATOM 1379 O O . ALA A 1 174 ? 4.144 2.253 -11.359 1.00 97.81 174 ALA A O 1
ATOM 1380 N N . ALA A 1 175 ? 4.385 4.364 -10.620 1.00 97.94 175 ALA A N 1
ATOM 1381 C CA . ALA A 1 175 ? 5.799 4.475 -10.952 1.00 97.94 175 ALA A CA 1
ATOM 1382 C C . ALA A 1 175 ? 6.653 3.497 -10.129 1.00 97.94 175 ALA A C 1
ATOM 1384 O O . ALA A 1 175 ? 7.494 2.802 -10.692 1.00 97.94 175 ALA A O 1
ATOM 1385 N N . MET A 1 176 ? 6.389 3.378 -8.826 1.00 98.44 176 MET A N 1
ATOM 1386 C CA . MET A 1 176 ? 7.108 2.457 -7.940 1.00 98.44 176 MET A CA 1
ATOM 1387 C C . MET A 1 176 ? 6.874 0.984 -8.313 1.00 98.44 176 MET A C 1
ATOM 1389 O O . MET A 1 176 ? 7.836 0.248 -8.538 1.00 98.44 176 MET A O 1
ATOM 1393 N N . TYR A 1 177 ? 5.617 0.569 -8.511 1.00 98.56 177 TYR A N 1
ATOM 1394 C CA . TYR A 1 177 ? 5.307 -0.776 -9.014 1.00 98.56 177 TYR A CA 1
ATOM 1395 C C . TYR A 1 177 ? 5.899 -1.032 -10.408 1.00 98.56 177 TYR A C 1
ATOM 1397 O O . TYR A 1 177 ? 6.299 -2.152 -10.701 1.00 98.56 177 TYR A O 1
ATOM 1405 N N . SER A 1 178 ? 6.006 -0.008 -11.260 1.00 98.44 178 SER A N 1
ATOM 1406 C CA . SER A 1 178 ? 6.606 -0.122 -12.600 1.00 98.44 178 SER A CA 1
ATOM 1407 C C . SER A 1 178 ? 8.131 -0.262 -12.577 1.00 98.44 178 SER A C 1
ATOM 1409 O O . SER A 1 178 ? 8.699 -0.862 -13.482 1.00 98.44 178 SER A O 1
ATOM 1411 N N . LEU A 1 179 ? 8.799 0.225 -11.526 1.00 97.88 179 LEU A N 1
ATOM 1412 C CA . LEU A 1 179 ? 10.196 -0.126 -11.238 1.00 97.88 179 LEU A CA 1
ATOM 1413 C C . LEU A 1 179 ? 10.335 -1.557 -10.686 1.00 97.88 179 LEU A C 1
ATOM 1415 O O . LEU A 1 179 ? 11.450 -2.058 -10.550 1.00 97.88 179 LEU A O 1
ATOM 1419 N N . GLY A 1 180 ? 9.212 -2.210 -10.371 1.00 98.38 180 GLY A N 1
ATOM 1420 C CA . GLY A 1 180 ? 9.159 -3.499 -9.694 1.00 98.38 180 GLY A CA 1
ATOM 1421 C C . GLY A 1 180 ? 9.375 -3.396 -8.188 1.00 98.38 180 GLY A C 1
ATOM 1422 O O . GLY A 1 180 ? 9.694 -4.398 -7.563 1.00 98.38 180 GLY A O 1
ATOM 1423 N N . ILE A 1 181 ? 9.229 -2.205 -7.595 1.00 98.50 181 ILE A N 1
ATOM 1424 C CA . ILE A 1 181 ? 9.467 -1.961 -6.168 1.00 98.50 181 ILE A CA 1
ATOM 1425 C C . ILE A 1 181 ? 8.175 -1.439 -5.524 1.00 98.50 181 ILE A C 1
ATOM 1427 O O . ILE A 1 181 ? 7.960 -0.227 -5.486 1.00 98.50 181 ILE A O 1
ATOM 1431 N N . PRO A 1 182 ? 7.296 -2.324 -5.027 1.00 98.62 182 PRO A N 1
ATOM 1432 C CA . PRO A 1 182 ? 6.065 -1.924 -4.352 1.00 98.62 182 PRO A CA 1
ATOM 1433 C C . PRO A 1 182 ? 6.342 -0.955 -3.181 1.00 98.62 182 PRO A C 1
ATOM 1435 O O . PRO A 1 182 ? 7.162 -1.268 -2.309 1.00 98.62 182 PRO A O 1
ATOM 1438 N N . PRO A 1 183 ? 5.702 0.231 -3.132 1.00 98.50 183 PRO A N 1
ATOM 1439 C CA . PRO A 1 183 ? 5.963 1.245 -2.110 1.00 98.50 183 PRO A CA 1
ATOM 1440 C C . PRO A 1 183 ? 5.565 0.827 -0.689 1.00 98.50 183 PRO A C 1
ATOM 1442 O O . PRO A 1 183 ? 6.036 1.423 0.275 1.00 98.50 183 PRO A O 1
ATOM 1445 N N . GLU A 1 184 ? 4.750 -0.217 -0.543 1.00 98.69 184 GLU A N 1
ATOM 1446 C CA . GLU A 1 184 ? 4.443 -0.880 0.725 1.00 98.69 184 GLU A CA 1
ATOM 1447 C C . GLU A 1 184 ? 5.693 -1.365 1.461 1.00 98.69 184 GLU A C 1
ATOM 1449 O O . GLU A 1 184 ? 5.711 -1.406 2.689 1.00 98.69 184 GLU A O 1
ATOM 1454 N N . LEU A 1 185 ? 6.727 -1.747 0.711 1.00 98.69 185 LEU A N 1
ATOM 1455 C CA . LEU A 1 185 ? 7.931 -2.379 1.242 1.00 98.69 185 LEU A CA 1
ATOM 1456 C C . LEU A 1 185 ? 8.995 -1.346 1.645 1.00 98.69 185 LEU A C 1
ATOM 145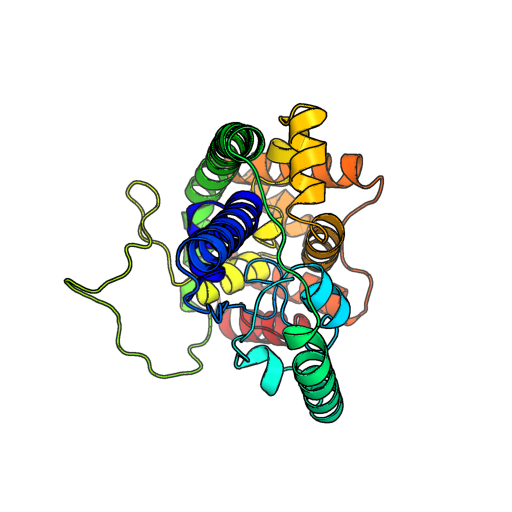8 O O . LEU A 1 185 ? 9.938 -1.675 2.359 1.00 98.69 185 LEU A O 1
ATOM 1462 N N . ILE A 1 186 ? 8.849 -0.091 1.211 1.00 98.50 186 ILE A N 1
ATOM 1463 C CA . ILE A 1 186 ? 9.838 0.966 1.434 1.00 98.50 186 ILE A CA 1
ATOM 1464 C C . ILE A 1 186 ? 9.790 1.421 2.891 1.00 98.50 186 ILE A C 1
ATOM 1466 O O . ILE A 1 186 ? 8.765 1.892 3.374 1.00 98.50 186 ILE A O 1
ATOM 1470 N N . GLY A 1 187 ? 10.910 1.304 3.598 1.00 98.19 187 GLY A N 1
ATOM 1471 C CA . GLY A 1 187 ? 11.042 1.667 5.009 1.00 98.19 187 GLY A CA 1
ATOM 1472 C C . GLY A 1 187 ? 10.373 0.694 5.980 1.00 98.19 187 GLY A C 1
ATOM 1473 O O . GLY A 1 187 ? 10.729 0.690 7.157 1.00 98.19 187 GLY A O 1
ATOM 1474 N N . THR A 1 188 ? 9.438 -0.145 5.526 1.00 98.25 188 THR A N 1
ATOM 1475 C CA . THR A 1 188 ? 8.646 -1.020 6.401 1.00 98.25 188 THR A CA 1
ATOM 1476 C C . THR A 1 188 ? 9.499 -2.084 7.090 1.00 98.25 188 THR A C 1
ATOM 1478 O O . THR A 1 188 ? 9.342 -2.287 8.290 1.00 98.25 188 THR A O 1
ATOM 1481 N N . GLY A 1 189 ? 10.443 -2.718 6.385 1.00 98.25 189 GLY A N 1
ATOM 1482 C CA . GLY A 1 189 ? 11.311 -3.739 6.985 1.00 98.25 189 GLY A CA 1
ATOM 1483 C C . GLY A 1 189 ? 12.188 -3.189 8.109 1.00 98.25 189 GLY A C 1
ATOM 1484 O O . GLY A 1 189 ? 12.180 -3.719 9.219 1.00 98.25 189 GLY A O 1
ATOM 1485 N N . ARG A 1 190 ? 12.891 -2.075 7.860 1.00 98.44 190 ARG A N 1
ATOM 1486 C CA . ARG A 1 190 ? 13.667 -1.369 8.895 1.00 98.44 190 ARG A CA 1
ATOM 1487 C C . ARG A 1 190 ? 12.790 -0.879 10.038 1.00 98.44 190 ARG A C 1
ATOM 1489 O O . ARG A 1 190 ? 13.198 -0.992 11.187 1.00 98.44 190 ARG A O 1
ATOM 1496 N N . THR A 1 191 ? 11.587 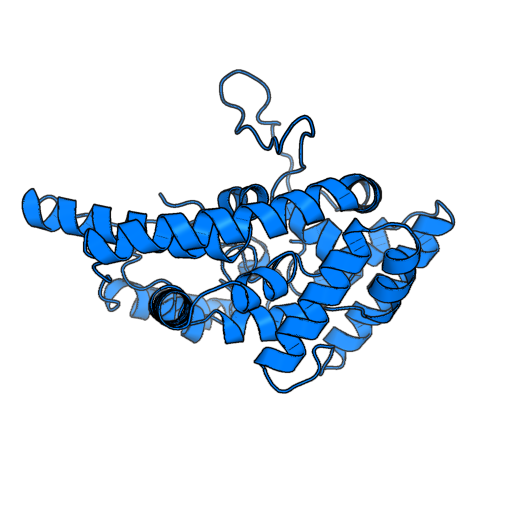-0.392 9.733 1.00 98.38 191 THR A N 1
ATOM 1497 C CA . THR A 1 191 ? 10.626 0.037 10.757 1.00 98.38 191 THR A CA 1
ATOM 1498 C C . THR A 1 191 ? 10.292 -1.110 11.691 1.00 98.38 191 THR A C 1
ATOM 1500 O O . THR A 1 191 ? 10.541 -0.981 12.881 1.00 98.38 191 THR A O 1
ATOM 1503 N N . LEU A 1 192 ? 9.792 -2.236 11.168 1.00 98.00 192 LEU A N 1
ATOM 1504 C CA . LEU A 1 192 ? 9.405 -3.391 11.983 1.00 98.00 192 LEU A CA 1
ATOM 1505 C C . LEU A 1 192 ? 10.585 -3.934 12.797 1.00 98.00 192 LEU A C 1
ATOM 1507 O O . LEU A 1 192 ? 10.406 -4.315 13.949 1.00 98.00 192 LEU A O 1
ATOM 1511 N N . ARG A 1 193 ? 11.801 -3.899 12.240 1.00 97.81 193 ARG A N 1
ATOM 1512 C CA . ARG A 1 193 ? 13.025 -4.293 12.950 1.00 97.81 193 ARG A CA 1
ATOM 1513 C C . ARG A 1 193 ? 13.399 -3.347 14.100 1.00 97.81 193 ARG A C 1
ATOM 1515 O O . ARG A 1 193 ? 14.021 -3.797 15.056 1.00 97.81 193 ARG A O 1
ATOM 1522 N N . ALA A 1 194 ? 13.057 -2.063 13.999 1.00 97.62 194 ALA A N 1
ATOM 1523 C CA . ALA A 1 194 ? 13.369 -1.027 14.989 1.00 97.62 194 ALA A CA 1
ATOM 1524 C C . ALA A 1 194 ? 12.283 -0.846 16.070 1.00 97.62 194 ALA A C 1
ATOM 1526 O O . ALA A 1 194 ? 12.461 -0.049 17.001 1.00 97.62 194 ALA A O 1
ATOM 1527 N N . LEU A 1 195 ? 11.146 -1.534 15.941 1.00 97.75 195 LEU A N 1
ATOM 1528 C CA . LEU A 1 195 ? 10.102 -1.522 16.960 1.00 97.75 195 LEU A CA 1
ATOM 1529 C C . LEU A 1 195 ? 10.511 -2.379 18.159 1.00 97.75 195 LEU A C 1
ATOM 1531 O O . LEU A 1 195 ? 11.115 -3.442 18.015 1.00 97.75 195 LEU A O 1
ATOM 1535 N N . THR A 1 196 ? 10.143 -1.933 19.357 1.00 97.31 196 THR A N 1
ATOM 1536 C CA . THR A 1 196 ? 10.144 -2.812 20.529 1.00 97.31 196 THR A CA 1
ATOM 1537 C C . THR A 1 196 ? 9.070 -3.889 20.365 1.00 97.31 196 THR A C 1
ATOM 1539 O O . THR A 1 196 ? 8.154 -3.761 19.551 1.00 97.31 196 THR A O 1
ATOM 1542 N N . LYS A 1 197 ? 9.132 -4.947 21.182 1.00 95.50 197 LYS A N 1
ATOM 1543 C CA . LYS A 1 197 ? 8.108 -6.000 21.174 1.00 95.50 197 LYS A CA 1
ATOM 1544 C C . LYS A 1 197 ? 6.691 -5.434 21.369 1.00 95.50 197 LYS A C 1
ATOM 1546 O O . LYS A 1 197 ? 5.802 -5.756 20.589 1.00 95.50 197 LYS A O 1
ATOM 1551 N N . SER A 1 198 ? 6.508 -4.536 22.341 1.00 95.12 198 SER A N 1
ATOM 1552 C CA . SER A 1 198 ? 5.210 -3.910 22.631 1.00 95.12 198 SER A CA 1
ATOM 1553 C C . SER A 1 198 ? 4.728 -2.973 21.519 1.00 95.12 198 SER A C 1
ATOM 1555 O O . SER A 1 198 ? 3.540 -2.939 21.210 1.00 95.12 198 SER A O 1
ATOM 1557 N N . GLU A 1 199 ? 5.635 -2.228 20.880 1.00 97.50 199 GLU A N 1
ATOM 1558 C CA . GLU A 1 199 ? 5.297 -1.422 19.704 1.00 97.50 199 GLU A CA 1
ATOM 1559 C C . GLU A 1 199 ? 4.870 -2.306 18.525 1.00 97.50 199 GLU A C 1
ATOM 1561 O O . GLU A 1 199 ? 3.895 -1.989 17.846 1.00 97.50 199 GLU A O 1
ATOM 1566 N N . GLY A 1 200 ? 5.572 -3.419 18.292 1.00 96.75 200 GLY A N 1
ATOM 1567 C CA . GLY A 1 200 ? 5.228 -4.395 17.261 1.00 96.75 200 GLY A CA 1
ATOM 1568 C C . GLY A 1 200 ? 3.844 -5.004 17.486 1.00 96.75 200 GLY A C 1
ATOM 1569 O O . GLY A 1 200 ? 3.012 -4.981 16.583 1.00 96.75 200 GLY A O 1
ATOM 1570 N N . GLU A 1 201 ? 3.560 -5.475 18.702 1.00 95.62 201 GLU A N 1
ATOM 1571 C CA . GLU A 1 201 ? 2.242 -6.000 19.090 1.00 95.62 201 GLU A CA 1
ATOM 1572 C C . GLU A 1 201 ? 1.125 -4.977 18.835 1.00 95.62 201 GLU A C 1
ATOM 1574 O O . GLU A 1 201 ? 0.104 -5.311 18.228 1.00 95.62 201 GLU A O 1
ATOM 1579 N N . LEU A 1 202 ? 1.351 -3.708 19.198 1.00 97.00 202 LEU A N 1
ATOM 1580 C CA . LEU A 1 202 ? 0.398 -2.634 18.927 1.00 97.00 202 LEU A CA 1
ATOM 1581 C C . LEU A 1 202 ? 0.207 -2.399 17.419 1.00 97.00 202 LEU A C 1
ATOM 1583 O O . LEU A 1 202 ? -0.925 -2.211 16.968 1.00 97.00 202 LEU A O 1
ATOM 1587 N N . VAL A 1 203 ? 1.273 -2.460 16.611 1.00 97.44 203 VAL A N 1
ATOM 1588 C CA . VAL A 1 203 ? 1.150 -2.387 15.144 1.00 97.44 203 VAL A CA 1
ATOM 1589 C C . VAL A 1 203 ? 0.269 -3.512 14.609 1.00 97.44 203 VAL A C 1
ATOM 1591 O O . VAL A 1 203 ? -0.604 -3.226 13.795 1.00 97.44 203 VAL A O 1
ATOM 1594 N N . HIS A 1 204 ? 0.420 -4.753 15.076 1.00 95.50 204 HIS A N 1
ATOM 1595 C CA . HIS A 1 204 ? -0.434 -5.868 14.641 1.00 95.50 204 HIS A CA 1
ATOM 1596 C C . HIS A 1 204 ? -1.885 -5.733 15.111 1.00 95.50 204 HIS A C 1
ATOM 1598 O O . HIS A 1 204 ? -2.811 -6.065 14.370 1.00 95.50 204 HIS A O 1
ATOM 1604 N N . GLN A 1 205 ? -2.106 -5.201 16.314 1.00 94.94 205 GLN A N 1
ATOM 1605 C CA . GLN A 1 205 ? -3.449 -4.924 16.828 1.00 94.94 205 GLN A CA 1
ATOM 1606 C C . GLN A 1 205 ? -4.175 -3.856 15.991 1.00 94.94 205 GLN A C 1
ATOM 1608 O O . GLN A 1 205 ? -5.390 -3.950 15.764 1.00 94.94 205 GLN A O 1
ATOM 1613 N N . MET A 1 206 ? -3.443 -2.826 15.553 1.00 96.50 206 MET A N 1
ATOM 1614 C CA . MET A 1 206 ? -3.992 -1.696 14.801 1.00 96.50 206 MET A CA 1
ATOM 1615 C C . MET A 1 206 ? -4.070 -1.963 13.296 1.00 96.50 206 MET A C 1
ATOM 1617 O O . MET A 1 206 ? -5.068 -1.611 12.675 1.00 96.50 206 MET A O 1
ATOM 1621 N N . TYR A 1 207 ? -3.048 -2.580 12.708 1.00 97.31 207 TYR A N 1
ATOM 1622 C CA . TYR A 1 207 ? -2.967 -2.939 11.294 1.00 97.31 207 TYR A CA 1
A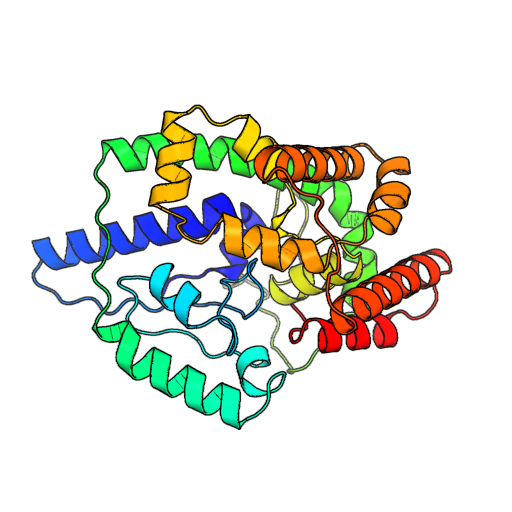TOM 1623 C C . TYR A 1 207 ? -3.017 -4.464 11.147 1.00 97.31 207 TYR A C 1
ATOM 1625 O O . TYR A 1 207 ? -2.016 -5.136 10.899 1.00 97.31 207 TYR A O 1
ATOM 1633 N N . ARG A 1 208 ? -4.224 -5.009 11.288 1.00 95.44 208 ARG A N 1
ATOM 1634 C CA . ARG A 1 208 ? -4.492 -6.455 11.362 1.00 95.44 208 ARG A CA 1
ATOM 1635 C C . ARG A 1 208 ? -4.027 -7.209 10.123 1.00 95.44 208 ARG A C 1
ATOM 1637 O O . ARG A 1 208 ? -3.519 -8.321 10.213 1.00 95.44 208 ARG A O 1
ATOM 1644 N N . CYS A 1 209 ? -4.187 -6.591 8.959 1.00 97.12 209 CYS A N 1
ATOM 1645 C CA . CYS A 1 209 ? -3.831 -7.176 7.674 1.00 97.12 209 CYS A CA 1
ATOM 1646 C C . CYS A 1 209 ? -2.422 -6.791 7.201 1.00 97.12 209 CYS A C 1
ATOM 1648 O O . CYS A 1 209 ? -2.123 -7.007 6.029 1.00 97.12 209 CYS A O 1
ATOM 1650 N N . ILE A 1 210 ? -1.546 -6.255 8.066 1.00 98.00 210 ILE A N 1
ATOM 1651 C CA . ILE A 1 210 ? -0.208 -5.793 7.659 1.00 98.00 210 ILE A CA 1
ATOM 1652 C C . ILE A 1 210 ? 0.593 -6.879 6.936 1.00 98.00 210 ILE A C 1
ATOM 1654 O O . ILE A 1 210 ? 1.130 -6.635 5.858 1.00 98.00 210 ILE A O 1
ATOM 1658 N N . GLU A 1 211 ? 0.634 -8.097 7.476 1.00 97.94 211 GLU A N 1
ATOM 1659 C CA . GLU A 1 211 ? 1.366 -9.189 6.836 1.00 97.94 211 GLU A CA 1
ATOM 1660 C C . GLU A 1 211 ? 0.765 -9.569 5.490 1.00 97.94 211 GLU A C 1
ATOM 1662 O O . GLU A 1 211 ? 1.495 -9.812 4.534 1.00 97.94 211 GLU A O 1
ATOM 1667 N N . HIS A 1 212 ? -0.566 -9.627 5.416 1.00 98.25 212 HIS A N 1
ATOM 1668 C CA . HIS A 1 212 ? -1.282 -9.961 4.191 1.00 98.25 212 HIS A CA 1
ATOM 1669 C C . HIS A 1 212 ? -0.995 -8.932 3.097 1.00 98.25 212 HIS A C 1
ATOM 1671 O O . HIS A 1 212 ? -0.626 -9.307 1.987 1.00 98.25 212 HIS A O 1
ATOM 1677 N N . ASP A 1 213 ? -1.083 -7.647 3.431 1.00 98.44 213 ASP A N 1
ATOM 1678 C CA . ASP A 1 213 ? -0.823 -6.539 2.515 1.00 98.44 213 ASP A CA 1
ATOM 1679 C C . ASP A 1 213 ? 0.637 -6.522 2.036 1.00 98.44 213 ASP A C 1
ATOM 1681 O O . ASP A 1 213 ? 0.893 -6.356 0.842 1.00 98.44 213 ASP A O 1
ATOM 1685 N N . LEU A 1 214 ? 1.599 -6.754 2.936 1.00 98.62 214 LEU A N 1
ATOM 1686 C CA . LEU A 1 214 ? 3.021 -6.821 2.588 1.00 98.62 214 LEU A CA 1
ATOM 1687 C C . LEU A 1 214 ? 3.352 -8.052 1.743 1.00 98.62 214 LEU A C 1
ATOM 1689 O O . LEU A 1 214 ? 4.095 -7.942 0.768 1.00 98.62 214 LEU A O 1
ATOM 1693 N N . LYS A 1 215 ? 2.775 -9.215 2.067 1.00 98.50 215 LYS A N 1
ATOM 1694 C CA . LYS A 1 215 ? 2.925 -10.441 1.273 1.00 98.50 215 LYS A CA 1
ATOM 1695 C C . LYS A 1 215 ? 2.288 -10.277 -0.105 1.00 98.50 215 LYS A C 1
ATOM 1697 O O . LYS A 1 215 ? 2.880 -10.732 -1.078 1.00 98.50 215 LYS A O 1
ATOM 1702 N N . LEU A 1 216 ? 1.127 -9.625 -0.209 1.00 98.12 216 LEU A N 1
ATOM 1703 C CA . LEU A 1 216 ? 0.448 -9.344 -1.478 1.00 98.12 216 LEU A CA 1
ATOM 1704 C C . LEU A 1 216 ? 1.269 -8.387 -2.349 1.00 98.12 216 LEU A C 1
ATOM 1706 O O . LEU A 1 216 ? 1.530 -8.696 -3.510 1.00 98.12 216 LEU A O 1
ATOM 1710 N N . ALA A 1 217 ? 1.733 -7.271 -1.782 1.00 98.44 217 ALA A N 1
ATOM 1711 C CA . ALA A 1 217 ? 2.610 -6.331 -2.474 1.00 98.44 217 ALA A CA 1
ATOM 1712 C C . ALA A 1 217 ? 3.919 -7.009 -2.910 1.00 98.44 217 ALA A C 1
ATOM 1714 O O . ALA A 1 217 ? 4.328 -6.892 -4.063 1.00 98.44 217 ALA A O 1
ATOM 1715 N N . GLY A 1 218 ? 4.528 -7.801 -2.022 1.00 98.50 218 GLY A N 1
ATOM 1716 C CA . GLY A 1 218 ? 5.769 -8.534 -2.267 1.00 98.50 218 GLY A CA 1
ATOM 1717 C C . GLY A 1 218 ? 5.724 -9.502 -3.451 1.00 98.50 218 GLY A C 1
ATOM 1718 O O . GLY A 1 218 ? 6.776 -9.814 -4.001 1.00 98.50 218 GLY A O 1
ATOM 1719 N N . ARG A 1 219 ? 4.540 -9.922 -3.917 1.00 98.44 219 ARG A N 1
ATOM 1720 C CA . ARG A 1 219 ? 4.416 -10.732 -5.144 1.00 98.44 219 ARG A CA 1
ATOM 1721 C C . ARG A 1 219 ? 4.774 -9.978 -6.420 1.00 98.44 219 ARG A C 1
ATOM 1723 O O . ARG A 1 219 ? 5.119 -10.595 -7.421 1.00 98.44 219 ARG A O 1
ATOM 1730 N N . TYR A 1 220 ? 4.726 -8.651 -6.381 1.00 98.62 220 TYR A N 1
ATOM 1731 C CA . TYR A 1 220 ? 5.074 -7.778 -7.501 1.00 98.62 220 TYR A CA 1
ATOM 1732 C C . TYR A 1 220 ? 6.494 -7.204 -7.392 1.00 98.62 220 TYR A C 1
ATOM 1734 O O . TYR A 1 220 ? 6.868 -6.340 -8.189 1.00 98.62 220 TYR A O 1
ATOM 1742 N N . LEU A 1 221 ? 7.281 -7.672 -6.418 1.00 98.75 221 LEU A N 1
ATOM 1743 C CA . LEU A 1 221 ? 8.680 -7.299 -6.256 1.00 98.75 221 LEU A CA 1
ATOM 1744 C C . LEU A 1 221 ? 9.544 -7.927 -7.362 1.00 98.75 221 LEU A C 1
ATOM 1746 O O . LEU A 1 221 ? 9.567 -9.144 -7.532 1.00 98.75 221 LEU A O 1
ATOM 1750 N N . ASN A 1 222 ? 10.311 -7.093 -8.060 1.00 98.69 222 ASN A N 1
ATOM 1751 C CA . ASN A 1 222 ? 11.379 -7.501 -8.967 1.00 98.69 222 ASN A CA 1
ATOM 1752 C C . ASN A 1 222 ? 12.728 -7.299 -8.261 1.00 98.69 222 ASN A C 1
ATOM 1754 O O . ASN A 1 222 ? 13.241 -6.179 -8.148 1.00 98.69 222 ASN A O 1
ATOM 1758 N N . LYS A 1 223 ? 13.283 -8.394 -7.738 1.00 98.44 223 LYS A N 1
ATOM 1759 C CA . LYS A 1 223 ? 14.532 -8.372 -6.967 1.00 98.44 223 LYS A CA 1
ATOM 1760 C C . LYS A 1 223 ? 15.745 -8.100 -7.842 1.00 98.44 223 LYS A C 1
ATOM 1762 O O . LYS A 1 223 ? 16.697 -7.480 -7.377 1.00 98.44 223 LYS A O 1
ATOM 1767 N N . GLU A 1 224 ? 15.707 -8.536 -9.093 1.00 98.12 224 GLU A N 1
ATOM 1768 C CA . GLU A 1 224 ? 16.758 -8.318 -10.076 1.00 98.12 224 GLU A CA 1
ATOM 1769 C C . GLU A 1 224 ? 16.910 -6.814 -10.353 1.00 98.12 224 GLU A C 1
ATOM 1771 O O . GLU A 1 224 ? 18.000 -6.254 -10.200 1.00 98.12 224 GLU A O 1
ATOM 1776 N N . ASN A 1 225 ? 15.796 -6.122 -10.620 1.00 98.00 225 ASN A N 1
ATOM 1777 C CA . ASN A 1 225 ? 15.766 -4.664 -10.737 1.00 98.00 225 ASN A CA 1
ATOM 1778 C C . ASN A 1 225 ? 16.266 -3.981 -9.463 1.00 98.00 225 ASN A C 1
ATOM 1780 O O . ASN A 1 225 ? 17.091 -3.067 -9.542 1.00 98.00 225 ASN A O 1
ATOM 1784 N N . LEU A 1 226 ? 15.806 -4.427 -8.288 1.00 98.44 226 LEU A N 1
ATOM 1785 C CA . LEU A 1 226 ? 16.260 -3.866 -7.016 1.00 98.44 226 LEU A CA 1
ATOM 1786 C C . LEU A 1 226 ? 17.774 -4.010 -6.845 1.00 98.44 226 LEU A C 1
ATOM 1788 O O . LEU A 1 226 ? 18.428 -3.050 -6.448 1.00 98.44 226 LEU A O 1
ATOM 1792 N N . ALA A 1 227 ? 18.346 -5.163 -7.190 1.00 98.12 227 ALA A N 1
ATOM 1793 C CA . ALA A 1 227 ? 19.783 -5.395 -7.122 1.00 98.12 227 ALA A CA 1
ATOM 1794 C C . ALA A 1 227 ? 20.558 -4.471 -8.077 1.00 98.12 227 ALA A C 1
ATOM 1796 O O . ALA A 1 227 ? 21.598 -3.925 -7.702 1.00 98.12 227 ALA A O 1
ATOM 1797 N N . PHE A 1 228 ? 20.053 -4.231 -9.293 1.00 97.12 228 PHE A N 1
ATOM 1798 C CA . PHE A 1 228 ? 20.665 -3.268 -10.213 1.00 97.12 228 PHE A CA 1
ATOM 1799 C C . PHE A 1 228 ? 20.579 -1.827 -9.700 1.00 97.12 228 PHE A C 1
ATOM 1801 O O . PHE A 1 228 ? 21.543 -1.066 -9.818 1.00 97.12 228 PHE A O 1
ATOM 1808 N N . LEU A 1 229 ? 19.443 -1.441 -9.121 1.00 96.25 229 LEU A N 1
ATOM 1809 C CA . LEU A 1 229 ? 19.224 -0.112 -8.555 1.00 96.25 229 LEU A CA 1
ATOM 1810 C C . LEU A 1 229 ? 20.055 0.111 -7.280 1.00 96.25 229 LEU A C 1
ATOM 1812 O O . LEU A 1 229 ? 20.638 1.182 -7.108 1.00 96.25 229 LEU A O 1
ATOM 1816 N N . ALA A 1 230 ? 20.203 -0.910 -6.433 1.00 97.25 230 ALA A N 1
ATOM 1817 C CA . ALA A 1 230 ? 21.013 -0.891 -5.213 1.00 97.25 230 ALA A CA 1
ATOM 1818 C C . ALA A 1 230 ? 22.486 -0.556 -5.483 1.00 97.25 230 ALA A C 1
ATOM 1820 O O . ALA A 1 230 ? 23.118 0.144 -4.691 1.00 97.25 230 ALA A O 1
ATOM 1821 N N . LYS A 1 231 ? 23.019 -0.954 -6.644 1.00 96.25 231 LYS A N 1
ATOM 1822 C CA . LYS A 1 231 ? 24.377 -0.580 -7.072 1.00 96.25 231 LYS A CA 1
ATOM 1823 C C . LYS A 1 231 ? 24.538 0.922 -7.347 1.00 96.25 231 LYS A C 1
ATOM 1825 O O . LYS A 1 231 ? 25.658 1.414 -7.323 1.00 96.25 231 LYS A O 1
ATOM 1830 N N . ARG A 1 232 ? 23.452 1.666 -7.605 1.00 90.31 232 ARG A N 1
ATOM 1831 C CA . ARG A 1 232 ? 23.510 3.088 -7.999 1.00 90.31 232 ARG A CA 1
ATOM 1832 C C . ARG A 1 232 ? 23.713 4.030 -6.817 1.00 90.31 232 ARG A C 1
ATOM 1834 O O . ARG A 1 232 ? 24.481 4.977 -6.933 1.00 90.31 232 ARG A O 1
ATOM 1841 N N . HIS A 1 233 ? 23.001 3.825 -5.705 1.00 92.69 233 HIS A N 1
ATOM 1842 C CA . HIS A 1 233 ? 23.144 4.670 -4.514 1.00 92.69 233 HIS A CA 1
ATOM 1843 C C . HIS A 1 233 ? 22.561 4.040 -3.240 1.00 92.69 233 HIS A C 1
ATOM 1845 O O . HIS A 1 233 ? 21.776 3.093 -3.272 1.00 92.69 233 HIS A O 1
ATOM 1851 N N . LYS A 1 234 ? 22.918 4.623 -2.085 1.00 94.00 234 LYS A N 1
ATOM 1852 C CA . LYS A 1 234 ? 22.539 4.143 -0.741 1.00 94.00 234 LYS A CA 1
ATOM 1853 C C . LYS A 1 234 ? 21.028 4.003 -0.508 1.00 94.00 234 LYS A C 1
ATOM 1855 O O . LYS A 1 234 ? 20.612 3.067 0.158 1.00 94.00 234 LYS A O 1
ATOM 1860 N N . GLY A 1 235 ? 20.211 4.880 -1.098 1.00 95.06 235 GLY A N 1
ATOM 1861 C CA . GLY A 1 235 ? 18.746 4.808 -0.986 1.00 95.06 235 GLY A CA 1
ATOM 1862 C C . GLY A 1 235 ? 18.149 3.468 -1.428 1.00 95.06 235 GLY A C 1
ATOM 1863 O O . GLY A 1 235 ? 17.341 2.891 -0.709 1.00 95.06 235 GLY A O 1
ATOM 1864 N N . TRP A 1 236 ? 18.595 2.927 -2.564 1.00 97.81 236 TRP A N 1
ATOM 1865 C CA . TRP A 1 236 ? 18.138 1.616 -3.030 1.00 97.81 236 TRP A CA 1
ATOM 1866 C C . TRP A 1 236 ? 18.689 0.461 -2.190 1.00 97.81 236 TRP A C 1
ATOM 1868 O O . TRP A 1 236 ? 17.972 -0.509 -1.966 1.00 97.81 236 TRP A O 1
ATOM 1878 N N . ARG A 1 237 ? 19.914 0.580 -1.654 1.00 98.06 237 ARG A N 1
ATOM 1879 C CA . ARG A 1 237 ? 20.454 -0.390 -0.679 1.00 98.06 237 ARG A CA 1
ATOM 1880 C C . ARG A 1 237 ? 19.622 -0.436 0.601 1.00 98.06 237 ARG A C 1
ATOM 1882 O O . ARG A 1 237 ? 19.392 -1.511 1.138 1.00 98.06 237 ARG A O 1
ATOM 1889 N N . ALA A 1 238 ? 19.129 0.711 1.062 1.00 98.06 238 ALA A N 1
ATOM 1890 C CA . ALA A 1 238 ? 18.251 0.773 2.225 1.00 98.06 238 ALA A CA 1
ATOM 1891 C C . ALA A 1 238 ? 16.918 0.041 1.977 1.00 98.06 238 ALA A C 1
ATOM 1893 O O . ALA A 1 238 ? 16.463 -0.695 2.845 1.00 98.06 238 ALA A O 1
ATOM 1894 N N . ILE A 1 239 ? 16.346 0.171 0.773 1.00 98.50 239 ILE A N 1
ATOM 1895 C CA . ILE A 1 239 ? 15.148 -0.586 0.369 1.00 98.50 239 ILE A CA 1
ATOM 1896 C C . ILE A 1 239 ? 15.459 -2.079 0.233 1.00 98.50 239 ILE A C 1
ATOM 1898 O O . ILE A 1 239 ? 14.673 -2.910 0.669 1.00 98.50 239 ILE A O 1
ATOM 1902 N N . GLN A 1 240 ? 16.616 -2.446 -0.320 1.00 98.56 240 GLN A N 1
ATOM 1903 C CA . GLN A 1 240 ? 17.052 -3.843 -0.361 1.00 98.56 240 GLN A CA 1
ATOM 1904 C C . GLN A 1 240 ? 17.148 -4.448 1.045 1.00 98.56 240 GLN A C 1
ATOM 1906 O O . GLN A 1 240 ? 16.703 -5.572 1.256 1.00 98.56 240 GLN A O 1
ATOM 1911 N N . MET A 1 241 ? 17.643 -3.680 2.017 1.00 98.50 241 MET A N 1
ATOM 1912 C CA . MET A 1 241 ? 17.663 -4.079 3.423 1.00 98.50 241 MET A CA 1
ATOM 1913 C C . MET A 1 241 ? 16.252 -4.196 4.021 1.00 98.50 241 MET A C 1
ATOM 1915 O O . MET A 1 241 ? 16.010 -5.120 4.794 1.00 98.50 241 MET A O 1
ATOM 1919 N N . ASP A 1 242 ? 15.309 -3.325 3.635 1.00 98.69 242 ASP A N 1
ATOM 1920 C CA . ASP A 1 242 ? 13.899 -3.480 4.017 1.00 98.69 242 ASP A CA 1
ATOM 1921 C C . ASP A 1 242 ? 13.343 -4.834 3.551 1.00 98.69 242 ASP A C 1
ATOM 1923 O O . ASP A 1 242 ? 12.692 -5.522 4.333 1.00 98.69 242 ASP A O 1
ATOM 1927 N N . ILE A 1 243 ? 13.643 -5.252 2.315 1.00 98.69 243 ILE A N 1
ATOM 1928 C CA . ILE A 1 243 ? 13.226 -6.565 1.802 1.00 98.69 243 ILE A CA 1
ATOM 1929 C C . ILE A 1 243 ? 13.838 -7.691 2.632 1.00 98.69 243 ILE A C 1
ATOM 1931 O O . ILE A 1 243 ? 13.102 -8.559 3.086 1.00 98.69 243 ILE A O 1
ATOM 1935 N N . THR A 1 244 ? 15.148 -7.659 2.886 1.00 98.62 244 THR A N 1
ATOM 1936 C CA . THR A 1 244 ? 15.816 -8.692 3.692 1.00 98.62 244 THR A CA 1
ATOM 1937 C C . THR A 1 244 ? 15.181 -8.833 5.075 1.00 98.62 244 THR A C 1
ATOM 1939 O O . THR A 1 244 ? 14.906 -9.948 5.514 1.00 98.62 244 THR A O 1
ATOM 1942 N N . TYR A 1 245 ? 14.900 -7.719 5.757 1.00 98.69 245 TYR A N 1
ATOM 1943 C CA . TYR A 1 245 ? 14.254 -7.757 7.070 1.00 98.69 245 TYR A CA 1
ATOM 1944 C C . TYR A 1 245 ? 12.816 -8.264 7.009 1.00 98.69 245 TYR A C 1
ATOM 1946 O O . TYR A 1 245 ? 12.410 -9.005 7.899 1.00 98.69 245 TYR A O 1
ATOM 1954 N N . LEU A 1 246 ? 12.058 -7.925 5.964 1.00 98.62 246 LEU A N 1
ATOM 1955 C CA . LEU A 1 246 ? 10.715 -8.473 5.767 1.00 98.62 246 LEU A CA 1
ATOM 1956 C C . LEU A 1 246 ? 10.744 -9.985 5.517 1.00 98.62 246 LEU A C 1
ATOM 1958 O O . LEU A 1 246 ? 9.916 -10.707 6.059 1.00 98.62 246 LEU A O 1
ATOM 1962 N N . GLU A 1 247 ? 11.703 -10.484 4.742 1.00 98.56 247 GLU A N 1
ATOM 1963 C CA . GLU A 1 247 ? 11.836 -11.920 4.468 1.00 98.56 247 GLU A CA 1
ATOM 1964 C C . GLU A 1 247 ? 12.225 -12.718 5.709 1.00 98.56 247 GLU A C 1
ATOM 1966 O O . GLU A 1 247 ? 11.646 -13.773 5.966 1.00 98.56 247 GLU A O 1
ATOM 1971 N N . GLN A 1 248 ? 13.148 -12.185 6.514 1.00 98.19 248 GLN A N 1
ATOM 1972 C CA . GLN A 1 248 ? 13.484 -12.742 7.826 1.00 98.19 248 GLN A CA 1
ATOM 1973 C C . GLN A 1 248 ? 12.269 -12.739 8.754 1.00 98.19 248 GLN A C 1
ATOM 1975 O O . GLN A 1 248 ? 11.996 -13.737 9.413 1.00 98.19 248 GLN A O 1
ATOM 1980 N N . TYR A 1 249 ? 11.526 -11.631 8.775 1.00 96.25 249 TYR A N 1
ATOM 1981 C CA . TYR A 1 249 ? 10.332 -11.478 9.593 1.00 96.25 249 TYR A CA 1
ATOM 1982 C C . TYR A 1 249 ? 9.225 -12.472 9.198 1.00 96.25 249 TYR A C 1
ATOM 1984 O O . TYR A 1 249 ? 8.587 -13.053 10.070 1.00 96.25 249 TYR A O 1
ATOM 1992 N N . PHE A 1 250 ? 9.017 -12.725 7.901 1.00 96.31 250 PHE A N 1
ATOM 1993 C CA . PHE A 1 250 ? 8.015 -13.689 7.432 1.00 96.31 250 PHE A CA 1
ATOM 1994 C C . PHE A 1 250 ? 8.499 -15.144 7.397 1.00 96.31 250 PHE A C 1
ATOM 1996 O O . PHE A 1 250 ? 7.680 -16.031 7.154 1.00 96.31 250 PHE A O 1
ATOM 2003 N N . GLY A 1 251 ? 9.803 -15.394 7.545 1.00 96.69 251 GLY A N 1
ATOM 2004 C CA . GLY A 1 251 ? 10.395 -16.711 7.301 1.00 96.69 251 GLY A CA 1
ATOM 2005 C C . GLY A 1 251 ? 10.213 -17.198 5.856 1.00 96.69 251 GLY A C 1
ATOM 2006 O O . GLY A 1 251 ? 10.139 -18.400 5.617 1.00 96.69 251 GLY A O 1
ATOM 2007 N N . MET A 1 252 ? 10.082 -16.286 4.886 1.00 96.75 252 MET A N 1
ATOM 2008 C CA . MET A 1 252 ? 9.881 -16.634 3.476 1.00 96.75 252 MET A CA 1
ATOM 2009 C C . MET A 1 252 ? 10.458 -15.591 2.525 1.00 96.75 252 MET A C 1
ATOM 2011 O O . MET A 1 252 ? 10.521 -14.404 2.832 1.00 96.75 252 MET A O 1
ATOM 2015 N N . THR A 1 253 ? 10.795 -16.034 1.318 1.00 97.25 253 THR A N 1
ATOM 2016 C CA . THR A 1 253 ? 11.218 -15.160 0.225 1.00 97.25 253 THR A CA 1
ATOM 2017 C C . THR A 1 253 ? 10.008 -14.498 -0.446 1.00 97.25 253 THR A C 1
ATOM 2019 O O . THR A 1 253 ? 9.052 -15.168 -0.844 1.00 97.25 253 THR A O 1
ATOM 2022 N N . LEU A 1 254 ? 10.045 -13.175 -0.588 1.00 98.06 254 LEU A N 1
ATOM 2023 C CA . LEU A 1 254 ? 9.105 -12.376 -1.365 1.00 98.06 254 LEU A CA 1
ATOM 2024 C C . LEU A 1 254 ? 9.430 -12.471 -2.860 1.00 98.06 254 LEU A C 1
ATOM 2026 O O . LEU A 1 254 ? 10.592 -12.500 -3.269 1.00 98.06 254 LEU A O 1
ATOM 2030 N N . GLY A 1 255 ? 8.389 -12.483 -3.682 1.00 97.81 255 GLY A N 1
ATOM 2031 C CA . GLY A 1 255 ? 8.508 -12.560 -5.130 1.00 97.81 255 GLY A CA 1
ATOM 2032 C C . GLY A 1 255 ? 7.251 -13.133 -5.786 1.00 97.81 255 GLY A C 1
ATOM 2033 O O . GLY A 1 255 ? 6.315 -13.536 -5.082 1.00 97.81 255 GLY A O 1
ATOM 2034 N N . PRO A 1 256 ? 7.223 -13.156 -7.128 1.00 98.00 256 PRO A N 1
ATOM 2035 C CA . PRO A 1 256 ? 6.089 -13.644 -7.901 1.00 98.00 256 PRO A CA 1
ATOM 2036 C C . PRO A 1 256 ? 5.809 -15.126 -7.638 1.00 98.00 256 PRO A C 1
ATOM 2038 O O . PRO A 1 256 ? 6.722 -15.927 -7.451 1.00 98.00 256 PRO A O 1
ATOM 2041 N N . LYS A 1 257 ? 4.524 -15.484 -7.636 1.00 97.06 257 LYS A N 1
ATOM 2042 C CA . LYS A 1 257 ? 4.021 -16.846 -7.410 1.00 97.06 257 LYS A CA 1
ATOM 2043 C C . LYS A 1 257 ? 3.137 -17.346 -8.550 1.00 97.06 257 LYS A C 1
ATOM 2045 O O . LYS A 1 257 ? 3.081 -18.545 -8.790 1.00 97.06 257 LYS A O 1
ATOM 2050 N N . THR A 1 258 ? 2.435 -16.452 -9.242 1.00 97.50 258 THR A N 1
ATOM 2051 C CA . THR A 1 258 ? 1.532 -16.794 -10.353 1.00 97.50 258 THR A CA 1
ATOM 2052 C C . THR A 1 258 ? 2.098 -16.358 -11.702 1.00 97.50 258 THR A C 1
ATOM 2054 O O . THR A 1 258 ? 2.948 -15.471 -11.772 1.00 97.50 258 THR A O 1
ATOM 2057 N N . ALA A 1 259 ? 1.589 -16.932 -12.798 1.00 97.31 259 ALA A N 1
ATOM 2058 C CA . ALA A 1 259 ? 2.005 -16.563 -14.153 1.00 97.31 259 ALA A CA 1
ATOM 2059 C C . ALA A 1 259 ? 1.893 -15.047 -14.411 1.00 97.31 259 ALA A C 1
ATOM 2061 O O . ALA A 1 259 ? 2.829 -14.441 -14.924 1.00 97.31 259 ALA A O 1
ATOM 2062 N N . ASN A 1 260 ? 0.800 -14.407 -13.979 1.00 96.88 260 ASN A N 1
ATOM 2063 C CA . ASN A 1 260 ? 0.625 -12.957 -14.124 1.00 96.88 260 ASN A CA 1
ATOM 2064 C C . ASN A 1 260 ? 1.657 -12.151 -13.323 1.00 96.88 260 ASN A C 1
ATOM 2066 O O . ASN A 1 260 ? 2.119 -11.112 -13.790 1.00 96.88 260 ASN A O 1
ATOM 2070 N N . GLU A 1 261 ? 2.043 -12.625 -12.139 1.00 98.38 261 GLU A N 1
ATOM 2071 C CA . GLU A 1 261 ? 3.063 -11.978 -11.308 1.00 98.38 261 GLU A CA 1
ATOM 2072 C C . GLU A 1 261 ? 4.464 -12.134 -11.934 1.00 98.38 261 GLU A C 1
ATOM 2074 O O . GLU A 1 261 ? 5.236 -11.174 -11.961 1.00 98.38 261 GLU A O 1
ATOM 2079 N N . PHE A 1 262 ? 4.777 -13.288 -12.538 1.00 98.56 262 PHE A N 1
ATOM 2080 C CA . PHE A 1 262 ? 6.009 -13.471 -13.321 1.00 98.56 262 PHE A CA 1
ATOM 2081 C C . PHE A 1 262 ? 6.032 -12.603 -14.584 1.00 98.56 262 PHE A C 1
ATOM 2083 O O . PHE A 1 262 ? 7.045 -11.966 -14.877 1.00 98.56 262 PHE A O 1
ATOM 2090 N N . LEU A 1 263 ? 4.912 -12.507 -15.306 1.00 98.38 263 LEU A N 1
ATOM 2091 C CA . LEU A 1 263 ? 4.777 -11.593 -16.442 1.00 98.38 263 LEU A CA 1
ATOM 2092 C C . LEU A 1 263 ? 4.929 -10.131 -16.000 1.00 98.38 263 LEU A C 1
ATOM 2094 O O . LEU A 1 263 ? 5.547 -9.341 -16.710 1.00 98.38 263 LEU A O 1
ATOM 2098 N N . HIS A 1 264 ? 4.425 -9.765 -14.815 1.00 98.56 264 HIS A N 1
ATOM 2099 C CA . HIS A 1 264 ? 4.619 -8.426 -14.258 1.00 98.56 264 HIS A CA 1
ATOM 2100 C C . HIS A 1 264 ? 6.099 -8.169 -13.975 1.00 98.56 264 HIS A C 1
ATOM 2102 O O . HIS A 1 264 ? 6.625 -7.118 -14.345 1.00 98.56 264 HIS A O 1
ATOM 2108 N N . ARG A 1 265 ? 6.797 -9.129 -13.356 1.00 98.50 265 ARG A N 1
ATOM 2109 C CA . ARG A 1 265 ? 8.248 -9.043 -13.148 1.00 98.50 265 ARG A CA 1
ATOM 2110 C C . ARG A 1 265 ? 8.967 -8.804 -14.480 1.00 98.50 265 ARG A C 1
ATOM 2112 O O . ARG A 1 265 ? 9.751 -7.868 -14.567 1.00 98.50 265 ARG A O 1
ATOM 2119 N N . ASN A 1 266 ? 8.645 -9.559 -15.528 1.00 98.44 266 ASN A N 1
ATOM 2120 C CA . ASN A 1 266 ? 9.265 -9.377 -16.844 1.00 98.44 266 ASN A CA 1
ATOM 2121 C C . ASN A 1 266 ? 8.981 -7.979 -17.425 1.00 98.44 266 ASN A C 1
ATOM 2123 O O . ASN A 1 266 ? 9.916 -7.284 -17.811 1.00 98.44 266 ASN A O 1
ATOM 2127 N N . ALA A 1 267 ? 7.732 -7.506 -17.364 1.00 98.31 267 ALA A N 1
ATOM 2128 C CA . ALA A 1 267 ? 7.378 -6.160 -17.819 1.00 98.31 267 ALA A CA 1
ATOM 2129 C C . ALA A 1 267 ? 8.138 -5.059 -17.054 1.00 98.31 267 ALA A C 1
ATOM 2131 O O . ALA A 1 267 ? 8.528 -4.049 -17.633 1.00 98.31 267 ALA A O 1
ATOM 2132 N N . THR A 1 268 ? 8.389 -5.237 -15.753 1.00 98.44 268 THR A N 1
ATOM 2133 C CA . THR A 1 268 ? 9.199 -4.279 -14.976 1.00 98.44 268 THR A CA 1
ATOM 2134 C C . THR A 1 268 ? 10.687 -4.336 -15.328 1.00 98.44 268 THR A C 1
ATOM 2136 O O . THR A 1 268 ? 11.353 -3.299 -15.298 1.00 98.44 268 THR A O 1
ATOM 2139 N N . SER A 1 269 ? 11.216 -5.497 -15.725 1.00 98.38 269 SER A N 1
ATOM 2140 C CA . SER A 1 269 ? 12.557 -5.601 -16.318 1.00 98.38 269 SER A CA 1
ATOM 2141 C C . SER A 1 269 ? 12.633 -4.846 -17.650 1.00 98.38 269 SER A C 1
ATOM 2143 O O . SER A 1 269 ? 13.561 -4.061 -17.852 1.00 98.38 269 SER A O 1
ATOM 2145 N N . ASP A 1 270 ? 11.626 -4.987 -18.519 1.00 97.88 270 ASP A N 1
ATOM 2146 C CA . ASP A 1 270 ? 11.558 -4.244 -19.785 1.00 97.88 270 ASP A CA 1
ATOM 2147 C C . ASP A 1 270 ? 11.554 -2.732 -19.537 1.00 97.88 270 ASP A C 1
ATOM 2149 O O . ASP A 1 270 ? 12.354 -2.001 -20.121 1.00 97.88 270 ASP A O 1
ATOM 2153 N N . ILE A 1 271 ? 10.726 -2.255 -18.599 1.00 97.88 271 ILE A N 1
ATOM 2154 C CA . ILE A 1 271 ? 10.679 -0.838 -18.203 1.00 97.88 271 ILE A CA 1
ATOM 2155 C C . ILE A 1 271 ? 12.060 -0.346 -17.759 1.00 97.88 271 ILE A C 1
ATOM 2157 O O . ILE A 1 271 ? 12.475 0.746 -18.158 1.00 97.88 271 ILE A O 1
ATOM 2161 N N . TYR A 1 272 ? 12.787 -1.137 -16.964 1.00 96.88 272 TYR A N 1
ATOM 2162 C CA . TYR A 1 272 ? 14.130 -0.786 -16.504 1.00 96.88 272 TYR A CA 1
ATOM 2163 C C . TYR A 1 272 ? 15.110 -0.609 -17.675 1.00 96.88 272 TYR A C 1
ATOM 2165 O O . TYR A 1 272 ? 15.770 0.432 -17.779 1.00 96.88 272 TYR A O 1
ATOM 2173 N N . TYR A 1 273 ? 15.188 -1.583 -18.588 1.00 97.06 273 TYR A N 1
ATOM 2174 C CA . TYR A 1 273 ? 16.115 -1.522 -19.722 1.00 97.06 273 TYR A CA 1
ATOM 2175 C C . TYR A 1 273 ? 15.731 -0.444 -20.741 1.00 97.06 273 TYR A C 1
ATOM 2177 O O . TYR A 1 273 ? 16.604 0.310 -21.183 1.00 97.06 273 TYR A O 1
ATOM 2185 N N . LEU A 1 274 ? 14.442 -0.302 -21.061 1.00 96.25 274 LEU A N 1
ATOM 2186 C CA . LEU A 1 274 ? 13.930 0.757 -21.935 1.00 96.25 274 LEU A CA 1
ATOM 2187 C C . LEU A 1 274 ? 14.240 2.142 -21.353 1.00 96.25 274 LEU A C 1
ATOM 2189 O O . LEU A 1 274 ? 14.797 2.995 -22.046 1.00 96.25 274 LEU A O 1
ATOM 2193 N N . SER A 1 275 ? 13.985 2.350 -20.055 1.00 93.88 275 SER A N 1
ATOM 2194 C CA . SER A 1 275 ? 14.303 3.614 -19.382 1.00 93.88 275 SER A CA 1
ATOM 2195 C C . SER A 1 275 ? 15.802 3.918 -19.412 1.00 93.88 275 SER A C 1
ATOM 2197 O O . SER A 1 275 ? 16.180 5.072 -19.628 1.00 93.88 275 SER A O 1
ATOM 2199 N N . LYS A 1 276 ? 16.667 2.908 -19.238 1.00 92.44 276 LYS A N 1
ATOM 2200 C CA . LYS A 1 276 ? 18.128 3.069 -19.316 1.00 92.44 276 LYS A CA 1
ATOM 2201 C C . LYS A 1 276 ? 18.583 3.496 -20.715 1.00 92.44 276 LYS A C 1
ATOM 2203 O O . LYS A 1 276 ? 19.498 4.307 -20.829 1.00 92.44 276 LYS A O 1
ATOM 2208 N N . ARG A 1 277 ? 17.927 2.990 -21.763 1.00 93.25 277 ARG A N 1
ATOM 2209 C CA . ARG A 1 277 ? 18.190 3.337 -23.172 1.00 93.25 277 ARG A CA 1
ATOM 2210 C C . ARG A 1 277 ? 17.442 4.589 -23.646 1.00 93.25 277 ARG A C 1
ATOM 2212 O O . ARG A 1 277 ? 17.523 4.914 -24.824 1.00 93.25 277 ARG A O 1
ATOM 2219 N N . ARG A 1 278 ? 16.728 5.290 -22.751 1.00 91.31 278 ARG A N 1
ATOM 2220 C CA . ARG A 1 278 ? 15.865 6.447 -23.068 1.00 91.31 278 ARG A CA 1
ATOM 2221 C C . ARG A 1 278 ? 14.813 6.135 -24.145 1.00 91.31 278 ARG A C 1
ATOM 2223 O O . ARG A 1 278 ? 14.449 7.004 -24.929 1.00 91.31 278 ARG A O 1
ATOM 2230 N N . GLN A 1 279 ? 14.330 4.895 -24.176 1.00 94.25 279 GLN A N 1
ATOM 2231 C CA . GLN A 1 279 ? 13.269 4.450 -25.075 1.00 94.25 279 GLN A CA 1
ATOM 2232 C C . GLN A 1 279 ? 11.883 4.617 -24.422 1.00 94.25 279 GLN A C 1
ATOM 2234 O O . GLN A 1 279 ? 11.791 4.677 -23.191 1.00 94.25 279 GLN A O 1
ATOM 2239 N N . PRO A 1 280 ? 10.794 4.687 -25.213 1.00 93.31 280 PRO A N 1
ATOM 2240 C CA . PRO A 1 280 ? 9.438 4.808 -24.680 1.00 93.31 280 PRO A CA 1
ATOM 2241 C C . PRO A 1 280 ? 9.053 3.637 -23.762 1.00 93.31 280 PRO A C 1
ATOM 2243 O O . PRO A 1 280 ? 9.152 2.477 -24.148 1.00 93.31 280 PRO A O 1
ATOM 2246 N N . THR A 1 281 ? 8.561 3.935 -22.556 1.00 96.00 281 THR A N 1
ATOM 2247 C CA . THR A 1 281 ? 8.181 2.926 -21.541 1.00 96.00 281 THR A CA 1
ATOM 2248 C C . THR A 1 281 ? 6.671 2.797 -21.323 1.00 96.00 281 THR A C 1
ATOM 2250 O O . THR A 1 281 ? 6.231 1.898 -20.608 1.00 96.00 281 THR A O 1
ATOM 2253 N N . ALA A 1 282 ? 5.854 3.660 -21.939 1.00 95.06 282 ALA A N 1
ATOM 2254 C CA . ALA A 1 282 ? 4.417 3.763 -21.661 1.00 95.06 282 ALA A CA 1
ATOM 2255 C C . ALA A 1 282 ? 3.646 2.450 -21.896 1.00 95.06 282 ALA A C 1
ATOM 2257 O O . ALA A 1 282 ? 2.798 2.078 -21.082 1.00 95.06 282 ALA A O 1
ATOM 2258 N N . ALA A 1 283 ? 3.967 1.716 -22.967 1.00 95.62 283 ALA A N 1
ATOM 2259 C CA . ALA A 1 283 ? 3.333 0.433 -23.270 1.00 95.62 283 ALA A CA 1
ATOM 2260 C C . ALA A 1 283 ? 3.622 -0.622 -22.187 1.00 95.62 283 ALA A C 1
ATOM 2262 O O . ALA A 1 283 ? 2.699 -1.270 -21.692 1.00 95.62 283 ALA A O 1
ATOM 2263 N N . ALA A 1 284 ? 4.880 -0.731 -21.754 1.00 96.62 284 ALA A N 1
ATOM 2264 C CA . ALA A 1 284 ? 5.287 -1.671 -20.714 1.00 96.62 284 ALA A CA 1
ATOM 2265 C C . ALA A 1 284 ? 4.715 -1.285 -19.335 1.00 96.62 284 ALA A C 1
ATOM 2267 O O . ALA A 1 284 ? 4.218 -2.144 -18.606 1.00 96.62 284 ALA A O 1
ATOM 2268 N N . VAL A 1 285 ? 4.675 0.014 -19.000 1.00 97.38 285 VAL A N 1
ATOM 2269 C CA . VAL A 1 285 ? 4.011 0.530 -17.783 1.00 97.38 285 VAL A CA 1
ATOM 2270 C C . VAL A 1 285 ? 2.525 0.163 -17.769 1.00 97.38 285 VAL A C 1
ATOM 2272 O O . VAL A 1 285 ? 1.999 -0.279 -16.742 1.00 97.38 285 VAL A O 1
ATOM 2275 N N . LEU A 1 286 ? 1.841 0.312 -18.907 1.00 96.56 286 LEU A N 1
ATOM 2276 C CA . LEU A 1 286 ? 0.439 -0.070 -19.054 1.00 96.56 286 LEU A CA 1
ATOM 2277 C C . LEU A 1 286 ? 0.242 -1.584 -18.902 1.00 96.56 286 LEU A C 1
ATOM 2279 O O . LEU A 1 286 ? -0.682 -2.001 -18.202 1.00 96.56 286 LEU A O 1
ATOM 2283 N N . GLN A 1 287 ? 1.099 -2.398 -19.521 1.00 97.00 287 GLN A N 1
ATOM 2284 C CA . GLN A 1 287 ? 1.062 -3.855 -19.398 1.00 97.00 287 GLN A CA 1
ATOM 2285 C C . GLN A 1 287 ? 1.257 -4.297 -17.944 1.00 97.00 287 GLN A C 1
ATOM 2287 O O . GLN A 1 287 ? 0.439 -5.056 -17.426 1.00 97.00 287 GLN A O 1
ATOM 2292 N N . ALA A 1 288 ? 2.263 -3.758 -17.252 1.00 97.62 288 ALA A N 1
ATOM 2293 C CA . ALA A 1 288 ? 2.473 -4.017 -15.831 1.00 97.62 288 ALA A CA 1
ATOM 2294 C C . ALA A 1 288 ? 1.233 -3.617 -15.004 1.00 97.62 288 ALA A C 1
ATOM 2296 O O . ALA A 1 288 ? 0.792 -4.372 -14.140 1.00 97.62 288 ALA A O 1
ATOM 2297 N N . GLY A 1 289 ? 0.609 -2.472 -15.308 1.00 97.00 289 GLY A N 1
ATOM 2298 C CA . GLY A 1 289 ? -0.636 -2.026 -14.669 1.00 97.00 289 GLY A CA 1
ATOM 2299 C C . GLY A 1 289 ? -1.805 -3.002 -14.830 1.00 97.00 289 GLY A C 1
ATOM 2300 O O . GLY A 1 289 ? -2.520 -3.258 -13.862 1.00 97.00 289 GLY A O 1
ATOM 2301 N N . LYS A 1 290 ? -1.975 -3.579 -16.027 1.00 96.62 290 LYS A N 1
ATOM 2302 C CA . LYS A 1 290 ? -2.992 -4.612 -16.290 1.00 96.62 290 LYS A CA 1
ATOM 2303 C C . LYS A 1 290 ? -2.724 -5.878 -15.474 1.00 96.62 290 LYS A C 1
ATOM 2305 O O . LYS A 1 290 ? -3.641 -6.413 -14.861 1.00 96.62 290 LYS A O 1
ATOM 2310 N N . LEU A 1 291 ? -1.467 -6.324 -15.424 1.00 97.50 291 LEU A N 1
ATOM 2311 C CA . LEU A 1 291 ? -1.072 -7.560 -14.739 1.00 97.50 291 LEU A CA 1
ATOM 2312 C C . LEU A 1 291 ? -1.290 -7.497 -13.222 1.00 97.50 291 LEU A C 1
ATOM 2314 O O . LEU A 1 291 ? -1.680 -8.496 -12.627 1.00 97.50 291 LEU A O 1
ATOM 2318 N N . ARG A 1 292 ? -1.119 -6.317 -12.611 1.00 96.56 292 ARG A N 1
ATOM 2319 C CA . ARG A 1 292 ? -1.435 -6.076 -11.190 1.00 96.56 292 ARG A CA 1
ATOM 2320 C C . ARG A 1 292 ? -2.858 -5.555 -10.937 1.00 96.56 292 ARG A C 1
ATOM 2322 O O . ARG A 1 292 ? -3.161 -5.134 -9.823 1.00 96.56 292 ARG A O 1
ATOM 2329 N N . ARG A 1 293 ? -3.713 -5.526 -11.971 1.00 96.31 293 ARG A N 1
ATOM 2330 C CA . ARG A 1 293 ? -5.125 -5.087 -11.924 1.00 96.31 293 ARG A CA 1
ATOM 2331 C C . ARG A 1 293 ? -5.351 -3.706 -11.296 1.00 96.31 293 ARG A C 1
ATOM 2333 O O . ARG A 1 293 ? -6.353 -3.455 -10.627 1.00 96.31 293 ARG A O 1
ATOM 2340 N N . SER A 1 294 ? -4.383 -2.812 -11.459 1.00 95.94 294 SER A N 1
ATOM 2341 C CA . SER A 1 294 ? -4.464 -1.418 -11.035 1.00 95.94 294 SER A CA 1
ATOM 2342 C C . SER A 1 294 ? -3.268 -0.666 -11.592 1.00 95.94 294 SER A C 1
ATOM 2344 O O . SER A 1 294 ? -2.123 -1.108 -11.481 1.00 95.94 294 SER A O 1
ATOM 2346 N N . LEU A 1 295 ? -3.494 0.530 -12.134 1.00 92.94 295 LEU A N 1
ATOM 2347 C CA . LEU A 1 295 ? -2.364 1.369 -12.514 1.00 92.94 295 LEU A CA 1
ATOM 2348 C C . LEU A 1 295 ? -1.539 1.766 -11.284 1.00 92.94 295 LEU A C 1
ATOM 2350 O O . LEU A 1 295 ? -0.317 1.695 -11.347 1.00 92.94 295 LEU A O 1
ATOM 2354 N N . GLY A 1 296 ? -2.197 2.138 -10.186 1.00 90.81 296 GLY A N 1
ATOM 2355 C CA . GLY A 1 296 ? -1.574 2.625 -8.961 1.00 90.81 296 GLY A CA 1
ATOM 2356 C C . GLY A 1 296 ? -2.594 2.859 -7.872 1.00 90.81 296 GLY A C 1
ATOM 2357 O O . GLY A 1 296 ? -3.702 3.363 -8.161 1.00 90.81 296 GLY A O 1
#

Radius of gyration: 18.76 Å; chains: 1; bounding box: 49×45×52 Å

Foldseek 3Di:
DQFQLLCCLQQNLLLSQLVSLQVLQVVVVVCVVVVPDDAAEYEADCASSRQNLALVCLVVSLVQPFNHRHYDCDPLRCPLDDNVSSVVSVVCCNVRRVVGHRDHDDPVLVVLSVVLSVQQRVQLLLLCVVCVVVLVLCLVLQDDPDDDDQCDPPRHDQSDRDPDGDDGSLSSQLSCLLLLHGRNLGSQLVSCVPDDPVSNVSSCVRRVCSLVSCLLSLQSHQVVSLVVVVVVDDSSVSSVNSQVSNCVVVVHHGYHDDPLSVVLSVLSVVLSVCSVVVHRNNVSSVSNCSSSSHSD

pLDDT: mean 93.89, std 9.72, range [35.0, 98.75]

Sequence (296 aa):
FLARSDPALIAGLIPAVIGNKVALSELYQWSDRTKIPVYPIVGTGSLPFRGSCAPDNIDKYLEEYRGVRTVTIQSAFRYDYPIEQVKAAIQKLHKGLSKTKPQYFGRREVAVVNGIVRKAEVHYREAVMSVAADMFRIVPAVPARRERRLHIGLLGYSRSIGKKQFPRAITFTAAMYSLGIPPELIGTGRTLRALTKSEGELVHQMYRCIEHDLKLAGRYLNKENLAFLAKRHKGWRAIQMDITYLEQYFGMTLGPKTANEFLHRNATSDIYYLSKRRQPTAAAVLQAGKLRRSLG